Protein AF-A0A2E9J2M6-F1 (afdb_monomer)

Solvent-accessible surface area (backbone atoms only — not comparable to full-atom values): 13087 Å² total; per-residue (Å²): 108,92,81,55,84,90,69,57,62,59,71,55,53,51,38,38,75,74,62,78,34,48,46,44,51,39,53,48,50,50,60,68,29,69,62,43,37,55,62,42,50,73,64,26,45,74,68,25,30,53,46,45,49,31,40,65,63,65,13,33,43,73,81,41,53,64,61,54,51,50,50,52,46,40,36,72,76,61,29,69,68,50,38,56,44,56,54,68,73,26,69,67,35,46,75,73,43,41,52,76,38,80,69,55,77,62,75,70,92,57,93,93,64,53,72,48,39,50,52,41,28,51,65,75,58,78,52,92,90,53,47,74,76,79,56,47,64,55,74,44,60,69,19,43,75,67,69,45,69,42,75,52,90,48,81,52,90,73,64,76,89,68,72,88,62,57,37,90,45,90,51,68,53,65,21,33,33,36,39,36,28,41,63,45,72,87,49,101,85,63,93,69,70,36,51,74,46,80,38,36,42,73,47,43,67,60,50,50,51,55,38,48,78,55,63,30,46,76,66,47,76,41,75,37,99

pLDDT: mean 84.93, std 14.19, range [36.28, 97.06]

Secondary structure (DSSP, 8-state):
----GGG--HHHHHHHHTTSS-HHHHHHHHHHSHHHIIIIITTS-HHHHHHHHHHHHSSS---SHHHHHHHHHHHHHHHHHHHHHHHHTSHHHHHHTTTTSPP----S--TT--HHHHHHHHHH---TT--GGG--S-SSHHHHHH-SPPS-SS-----GGG-------SSTTT-EEEEEEPPPP--TT--SSS-EEEEEGGGHHHHHHHHHHTTPPEEEEEE--

Sequence (225 aa):
PHLMEFERAITAESQYVDGYLSTREFVRAIGLSAEYKRRFFETNAPYRFIELNFKHFLGRAPKSQAEISEHTKILAESGYEAEICSYVDSIEYQTTFGEDTVPFARILTENGRSQVAFNRHLKLAEGYAASDTVQTGSSLVTSVATGMVPGGWSSTTTRVNRTGTQSGAADPTKKRFRIVVSAQAARSRQRTAGNTYLVSGKDMSSQMKYIHSRGGKILSITEVM

Mean predicted aligned error: 8.32 Å

Structure (mmCIF, N/CA/C/O backbone):
data_AF-A0A2E9J2M6-F1
#
_entry.id   AF-A0A2E9J2M6-F1
#
loop_
_atom_site.group_PDB
_atom_site.id
_atom_site.type_symbol
_atom_site.label_atom_id
_atom_site.label_alt_id
_atom_site.label_comp_id
_atom_site.label_asym_id
_atom_site.label_entity_id
_atom_site.label_seq_id
_atom_site.pdbx_PDB_ins_code
_atom_site.Cartn_x
_atom_site.Cartn_y
_atom_site.Cartn_z
_atom_site.occupancy
_atom_site.B_iso_or_equiv
_atom_site.auth_seq_id
_atom_site.auth_comp_id
_atom_site.auth_asym_id
_atom_site.auth_atom_id
_atom_site.pdbx_PDB_model_num
ATOM 1 N N . PRO A 1 1 ? -3.976 -12.583 2.360 1.00 82.88 1 PRO A N 1
ATOM 2 C CA . PRO A 1 1 ? -3.533 -13.282 3.593 1.00 82.88 1 PRO A CA 1
ATOM 3 C C . PRO A 1 1 ? -4.641 -14.225 4.069 1.00 82.88 1 PRO A C 1
ATOM 5 O O . PRO A 1 1 ? -5.807 -13.868 3.948 1.00 82.88 1 PRO A O 1
ATOM 8 N N . HIS A 1 2 ? -4.292 -15.404 4.581 1.00 88.69 2 HIS A N 1
ATOM 9 C CA . HIS A 1 2 ? -5.280 -16.321 5.160 1.00 88.69 2 HIS A CA 1
ATOM 10 C C . HIS A 1 2 ? -5.533 -15.951 6.620 1.00 88.69 2 HIS A C 1
ATOM 12 O O . HIS A 1 2 ? -4.563 -15.767 7.358 1.00 88.69 2 HIS A O 1
ATOM 18 N N . LEU A 1 3 ? -6.803 -15.822 7.001 1.00 92.12 3 LEU A N 1
ATOM 19 C CA . LEU A 1 3 ? -7.258 -15.613 8.375 1.00 92.12 3 LEU A CA 1
ATOM 20 C C . LEU A 1 3 ? -7.908 -16.913 8.854 1.00 92.12 3 LEU A C 1
ATOM 22 O O . LEU A 1 3 ? -8.793 -17.428 8.169 1.00 92.12 3 LEU A O 1
ATOM 26 N N . MET A 1 4 ? -7.444 -17.453 9.978 1.00 94.12 4 MET A N 1
ATOM 27 C CA . MET A 1 4 ? -8.016 -18.669 10.564 1.00 94.12 4 MET A CA 1
ATOM 28 C C . MET A 1 4 ? -9.163 -18.326 11.523 1.00 94.12 4 MET A C 1
ATOM 30 O O . MET A 1 4 ? -9.268 -17.197 11.993 1.00 94.12 4 MET A O 1
ATOM 34 N N . GLU A 1 5 ? -10.017 -19.298 11.852 1.00 93.00 5 GLU A N 1
ATOM 35 C CA . GLU A 1 5 ? -11.204 -19.061 12.693 1.00 93.00 5 GLU A CA 1
ATOM 36 C C . GLU A 1 5 ? -10.870 -18.480 14.074 1.00 93.00 5 GLU A C 1
ATOM 38 O O . GLU A 1 5 ? -11.569 -17.589 14.547 1.00 93.00 5 GLU A O 1
ATOM 43 N N . PHE A 1 6 ? -9.774 -18.930 14.691 1.00 91.62 6 PHE A N 1
ATOM 44 C CA . PHE A 1 6 ? -9.334 -18.454 16.008 1.00 91.62 6 PHE A CA 1
ATOM 45 C C . PHE A 1 6 ? -8.711 -17.048 15.983 1.00 91.62 6 PHE A C 1
ATOM 47 O O . PHE A 1 6 ? -8.531 -16.445 17.035 1.00 91.62 6 PHE A O 1
ATOM 54 N N . GLU A 1 7 ? -8.369 -16.533 14.799 1.00 92.19 7 GLU A N 1
ATOM 55 C CA . GLU A 1 7 ? -7.746 -15.216 14.605 1.00 92.19 7 GLU A CA 1
ATOM 56 C C . GLU A 1 7 ? -8.794 -14.125 14.306 1.00 92.19 7 GLU A C 1
ATOM 58 O O . GLU A 1 7 ? -8.452 -12.966 14.076 1.00 92.19 7 GLU A O 1
ATOM 63 N N . ARG A 1 8 ? -10.086 -14.472 14.264 1.00 92.94 8 ARG A N 1
ATOM 64 C CA . ARG A 1 8 ? -11.156 -13.528 13.918 1.00 92.94 8 ARG A CA 1
ATOM 65 C C . ARG A 1 8 ? -11.375 -12.481 15.007 1.00 92.94 8 ARG A C 1
ATOM 67 O O . ARG A 1 8 ? -11.394 -12.784 16.199 1.00 92.94 8 ARG A O 1
ATOM 74 N N . ALA A 1 9 ? -11.634 -11.245 14.586 1.00 93.12 9 ALA A N 1
ATOM 75 C CA . ALA A 1 9 ? -11.957 -10.134 15.476 1.00 93.12 9 ALA A CA 1
ATOM 76 C C . ALA A 1 9 ? -13.457 -10.136 15.829 1.00 93.12 9 ALA A C 1
ATOM 78 O O . ALA A 1 9 ? -14.200 -9.237 15.441 1.00 93.12 9 ALA A O 1
ATOM 79 N N . ILE A 1 10 ? -13.897 -11.161 16.568 1.00 93.56 10 ILE A N 1
ATOM 80 C CA . ILE A 1 10 ? -15.321 -11.444 16.840 1.00 93.56 10 ILE A CA 1
ATOM 81 C C . ILE A 1 10 ? -16.046 -10.236 17.452 1.00 93.56 10 ILE A C 1
ATOM 83 O O . ILE A 1 10 ? -17.175 -9.945 17.082 1.00 93.56 10 ILE A O 1
ATOM 87 N N . THR A 1 11 ? -15.400 -9.499 18.358 1.00 94.38 11 THR A N 1
ATOM 88 C CA . THR A 1 11 ? -16.011 -8.331 19.012 1.00 94.38 11 THR A CA 1
ATOM 89 C C . THR A 1 11 ? -16.360 -7.218 18.025 1.00 94.38 11 THR A C 1
ATOM 91 O O . THR A 1 11 ? -17.462 -6.680 18.084 1.00 94.38 11 THR A O 1
ATOM 94 N N . ALA A 1 12 ? -15.449 -6.897 17.103 1.00 94.88 12 ALA A N 1
ATOM 95 C CA . ALA A 1 12 ? -15.673 -5.889 16.070 1.00 94.88 12 ALA A CA 1
ATOM 96 C C . ALA A 1 12 ? -16.718 -6.358 15.047 1.00 94.88 12 ALA A C 1
ATOM 98 O O . ALA A 1 12 ? -17.557 -5.571 14.618 1.00 94.88 12 ALA A O 1
ATOM 99 N N . GLU A 1 13 ? -16.690 -7.644 14.683 1.00 95.31 13 GLU A N 1
ATOM 100 C CA . GLU A 1 13 ? -17.672 -8.241 13.772 1.00 95.31 13 GLU A CA 1
ATOM 101 C C . GLU A 1 13 ? -19.092 -8.173 14.352 1.00 95.31 13 GLU A C 1
ATOM 103 O O . GLU A 1 13 ? -20.006 -7.737 13.656 1.00 95.31 13 GLU A O 1
ATOM 108 N N . SER A 1 14 ? -19.278 -8.526 15.630 1.00 95.75 14 SER A N 1
ATOM 109 C CA . SER A 1 14 ? -20.586 -8.434 16.291 1.00 95.75 14 SER A CA 1
ATOM 110 C C . SER A 1 14 ? -21.101 -6.995 16.350 1.00 95.75 14 SER A C 1
ATOM 112 O O . SER A 1 14 ? -22.246 -6.744 15.992 1.00 95.75 14 SER A O 1
ATOM 114 N N . GLN A 1 15 ? -20.251 -6.031 16.725 1.00 96.00 15 GLN A N 1
ATOM 115 C CA . GLN A 1 15 ? -20.646 -4.617 16.782 1.00 96.00 15 GLN A CA 1
ATOM 116 C C . GLN A 1 15 ? -21.041 -4.050 15.410 1.00 96.00 15 GLN A C 1
ATOM 118 O O . GLN A 1 15 ? -21.931 -3.204 15.330 1.00 96.00 15 GLN A O 1
ATOM 123 N N . TYR A 1 16 ? -20.406 -4.517 14.333 1.00 95.88 16 TYR A N 1
ATOM 124 C CA . TYR A 1 16 ? -20.780 -4.142 12.970 1.00 95.88 16 TYR A CA 1
ATOM 125 C C . TYR A 1 16 ? -22.128 -4.748 12.555 1.00 95.88 16 TYR A C 1
ATOM 127 O O . TYR A 1 16 ? -22.971 -4.044 12.007 1.00 95.88 16 TYR A O 1
ATOM 135 N N . VAL A 1 17 ? -22.367 -6.030 12.861 1.00 95.50 17 VAL A N 1
ATOM 136 C CA . VAL A 1 17 ? -23.645 -6.707 12.561 1.00 95.50 17 VAL A CA 1
ATOM 137 C C . VAL A 1 17 ? -24.816 -6.066 13.308 1.00 95.50 17 VAL A C 1
ATOM 139 O O . VAL A 1 17 ? -25.891 -5.904 12.733 1.00 95.50 17 VAL A O 1
ATOM 142 N N . ASP A 1 18 ? -24.595 -5.654 14.555 1.00 95.38 18 ASP A N 1
ATOM 143 C CA . ASP A 1 18 ? -25.598 -4.970 15.377 1.00 95.38 18 ASP A CA 1
ATOM 144 C C . ASP A 1 18 ? -25.845 -3.509 14.938 1.00 95.38 18 ASP A C 1
ATOM 146 O O . ASP A 1 18 ? -26.762 -2.858 15.438 1.00 95.38 18 ASP A O 1
ATOM 150 N N . GLY A 1 19 ? -25.044 -2.981 14.003 1.00 93.25 19 GLY A N 1
ATOM 151 C CA . GLY A 1 19 ? -25.162 -1.614 13.488 1.00 93.25 19 GLY A CA 1
ATOM 152 C C . GLY A 1 19 ? -24.586 -0.533 14.407 1.00 93.25 19 GLY A C 1
ATOM 153 O O . GLY A 1 19 ? -24.872 0.646 14.205 1.00 93.25 19 GLY A O 1
ATOM 154 N N . TYR A 1 20 ? -23.781 -0.905 15.411 1.00 94.44 20 TYR A N 1
ATOM 155 C CA . TYR A 1 20 ? -23.087 0.058 16.275 1.00 94.44 20 TYR A CA 1
ATOM 156 C C . TYR A 1 20 ? -21.902 0.732 15.582 1.00 94.44 20 TYR A C 1
ATOM 158 O O . TYR A 1 20 ? -21.580 1.866 15.925 1.00 94.44 20 TYR A O 1
ATOM 166 N N . LEU A 1 21 ? -21.249 0.035 14.647 1.00 95.12 21 LEU A N 1
ATOM 167 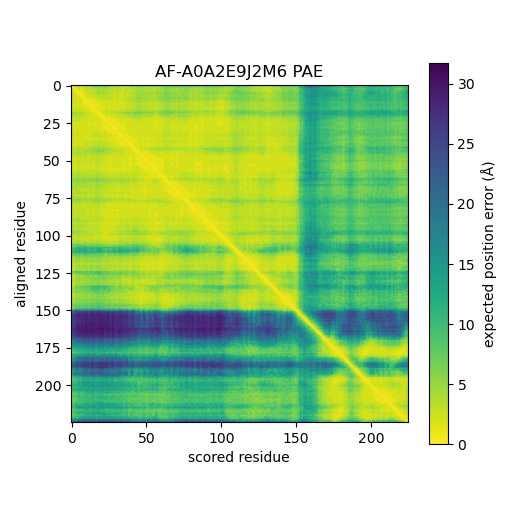C CA . LEU A 1 21 ? -20.117 0.551 13.875 1.00 95.12 21 LEU A CA 1
ATOM 168 C C . LEU A 1 21 ? -20.529 0.781 12.423 1.00 95.12 21 LEU A C 1
ATOM 170 O O . LEU A 1 21 ? -21.126 -0.103 11.804 1.00 95.12 21 LEU A O 1
ATOM 174 N N . SER A 1 22 ? -20.134 1.919 11.849 1.00 95.69 22 SER A N 1
ATOM 175 C CA . SER A 1 22 ? -20.170 2.090 10.390 1.00 95.69 22 SER A CA 1
ATOM 176 C C . SER A 1 22 ? -19.123 1.197 9.712 1.00 95.69 22 SER A C 1
ATOM 178 O O . SER A 1 22 ? -18.216 0.661 10.358 1.00 95.69 22 SER A O 1
ATOM 180 N N . THR A 1 23 ? -19.196 1.042 8.388 1.00 95.69 23 THR A N 1
ATOM 181 C CA . THR A 1 23 ? -18.185 0.257 7.650 1.00 95.69 23 THR A CA 1
ATOM 182 C C . THR A 1 23 ? -16.787 0.856 7.826 1.00 95.69 23 THR A C 1
ATOM 184 O O . THR A 1 23 ? -15.810 0.124 8.000 1.00 95.69 23 THR A O 1
ATOM 187 N N . ARG A 1 24 ? -16.687 2.188 7.873 1.00 95.94 24 ARG A N 1
ATOM 188 C CA . ARG A 1 24 ? -15.450 2.915 8.175 1.00 95.94 24 ARG A CA 1
ATOM 189 C C . ARG A 1 24 ? -14.905 2.581 9.563 1.00 95.94 24 ARG A C 1
ATOM 191 O O . ARG A 1 24 ? -13.714 2.294 9.713 1.00 95.94 24 ARG A O 1
ATOM 198 N N . GLU A 1 25 ? -15.759 2.599 10.581 1.00 95.81 25 GLU A N 1
ATOM 199 C CA . GLU A 1 25 ? -15.358 2.290 11.957 1.00 95.81 25 GLU A CA 1
ATOM 200 C C . GLU A 1 25 ? -14.999 0.814 12.140 1.00 95.81 25 GLU A C 1
ATOM 202 O O . GLU A 1 25 ? -14.044 0.494 12.849 1.00 95.81 25 GLU A O 1
ATOM 207 N N . PHE A 1 26 ? -15.685 -0.081 11.433 1.00 96.62 26 PHE A N 1
ATOM 208 C CA . PHE A 1 26 ? -15.338 -1.495 11.388 1.00 96.62 26 PHE A CA 1
ATOM 209 C C . PHE A 1 26 ? -13.958 -1.722 10.753 1.00 96.62 26 PHE A C 1
ATOM 211 O O . PHE A 1 26 ? -13.124 -2.439 11.311 1.00 96.62 26 PHE A O 1
ATOM 218 N N . VAL A 1 27 ? -13.654 -1.045 9.640 1.00 96.56 27 VAL A N 1
ATOM 219 C CA . VAL A 1 27 ? -12.319 -1.080 9.017 1.00 96.56 27 VAL A CA 1
ATOM 220 C C . VAL A 1 27 ? -11.246 -0.535 9.968 1.00 96.56 27 VAL A C 1
ATOM 222 O O . VAL A 1 27 ? -10.168 -1.129 10.066 1.00 96.56 27 VAL A O 1
ATOM 225 N N . ARG A 1 28 ? -11.536 0.540 10.717 1.00 96.19 28 ARG A N 1
ATOM 226 C CA . ARG A 1 28 ? -10.642 1.043 11.775 1.00 96.19 28 ARG A CA 1
ATOM 227 C C . ARG A 1 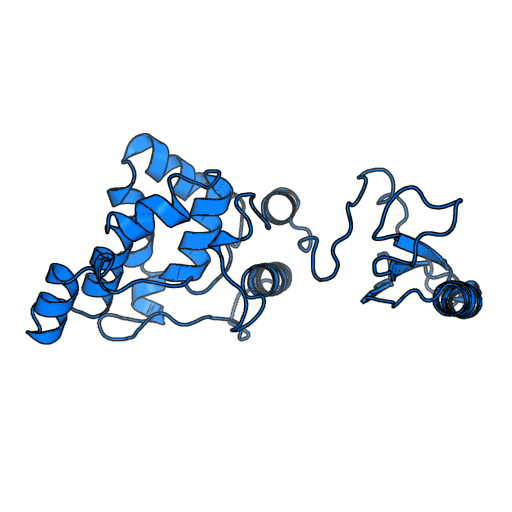28 ? -10.400 -0.024 12.843 1.00 96.19 28 ARG A C 1
ATOM 229 O O . ARG A 1 28 ? -9.248 -0.289 13.175 1.00 96.19 28 ARG A O 1
ATOM 236 N N . ALA A 1 29 ? -11.455 -0.661 13.351 1.00 96.25 29 ALA A N 1
ATOM 237 C CA . ALA A 1 29 ? -11.344 -1.705 14.367 1.00 96.25 29 ALA A CA 1
ATOM 238 C C . ALA A 1 29 ? -10.498 -2.898 13.883 1.00 96.25 29 ALA A C 1
ATOM 240 O O . ALA A 1 29 ? -9.664 -3.408 14.633 1.00 96.25 29 ALA A O 1
ATOM 241 N N . ILE A 1 30 ? -10.631 -3.294 12.610 1.00 95.62 30 ILE A N 1
ATOM 242 C CA . ILE A 1 30 ? -9.770 -4.317 11.994 1.00 95.62 30 ILE A CA 1
ATOM 243 C C . ILE A 1 30 ? -8.312 -3.846 11.931 1.00 95.62 30 ILE A C 1
ATOM 245 O O . ILE A 1 30 ? -7.415 -4.610 12.290 1.00 95.62 30 ILE A O 1
ATOM 249 N N . GLY A 1 31 ? -8.055 -2.605 11.511 1.00 95.25 31 GLY A N 1
ATOM 250 C CA . GLY A 1 31 ? -6.703 -2.037 11.470 1.00 95.25 31 GLY A CA 1
ATOM 251 C C . GLY A 1 31 ? -6.027 -1.978 12.843 1.00 95.25 31 GLY A C 1
ATOM 252 O O . GLY A 1 31 ? -4.821 -2.189 12.956 1.00 95.25 31 GLY A O 1
ATOM 253 N N . LEU A 1 32 ? -6.807 -1.756 13.900 1.00 95.69 32 LEU A N 1
ATOM 254 C CA . LEU A 1 32 ? -6.334 -1.736 15.287 1.00 95.69 32 LEU A CA 1
ATOM 255 C C . LEU A 1 32 ? -6.242 -3.128 15.931 1.00 95.69 32 LEU A C 1
ATOM 257 O O . LEU A 1 32 ? -5.716 -3.262 17.036 1.00 95.69 32 LEU A O 1
ATOM 261 N N . SER A 1 33 ? -6.719 -4.175 15.256 1.00 95.19 33 SER A N 1
ATOM 262 C CA . SER A 1 33 ? -6.674 -5.539 15.780 1.00 95.19 33 SER A CA 1
ATOM 263 C C . SER A 1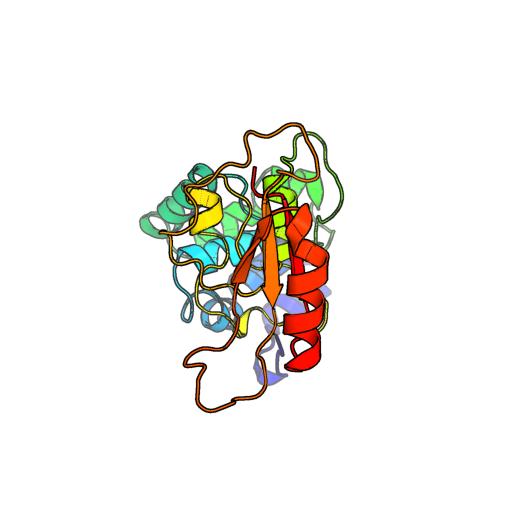 33 ? -5.239 -6.050 15.960 1.00 95.19 33 SER A C 1
ATOM 265 O O . SER A 1 33 ? -4.315 -5.702 15.215 1.00 95.19 33 SER A O 1
ATOM 267 N N . ALA A 1 34 ? -5.063 -6.954 16.928 1.00 93.75 34 ALA A N 1
ATOM 268 C CA . ALA A 1 34 ? -3.780 -7.605 17.183 1.00 93.75 34 ALA A CA 1
ATOM 269 C C . ALA A 1 34 ? -3.258 -8.365 15.950 1.00 93.75 34 ALA A C 1
ATOM 271 O O . ALA A 1 34 ? -2.058 -8.359 15.681 1.00 93.75 34 ALA A O 1
ATOM 272 N N . GLU A 1 35 ? -4.152 -8.961 15.158 1.00 93.81 35 GLU A N 1
ATOM 273 C CA . GLU A 1 35 ? -3.775 -9.721 13.965 1.00 93.81 35 GLU A CA 1
ATOM 274 C C . GLU A 1 35 ? -3.248 -8.842 12.833 1.00 93.81 35 GLU A C 1
ATOM 276 O O . GLU A 1 35 ? -2.259 -9.203 12.186 1.00 93.81 35 GLU A O 1
ATOM 281 N N . TYR A 1 36 ? -3.858 -7.676 12.603 1.00 95.38 36 TYR A N 1
ATOM 282 C CA . TYR A 1 36 ? -3.348 -6.728 11.613 1.00 95.38 36 TYR A CA 1
ATOM 283 C C . TYR A 1 36 ? -1.962 -6.217 12.030 1.00 95.38 36 TYR A C 1
ATOM 285 O O . TYR A 1 36 ? -1.017 -6.255 11.235 1.00 95.38 36 TYR A O 1
ATOM 293 N N . LYS A 1 37 ? -1.806 -5.840 13.306 1.00 94.94 37 LYS A N 1
ATOM 294 C CA . LYS A 1 37 ? -0.525 -5.397 13.870 1.00 94.94 37 LYS A CA 1
ATOM 295 C C . LYS A 1 37 ? 0.563 -6.468 13.728 1.00 94.94 37 LYS A C 1
ATOM 297 O O . LYS A 1 37 ? 1.630 -6.197 13.176 1.00 94.94 37 LYS A O 1
ATOM 302 N N . ARG A 1 38 ? 0.280 -7.709 14.125 1.00 93.62 38 ARG A N 1
ATOM 303 C CA . ARG A 1 38 ? 1.222 -8.833 14.018 1.00 93.62 38 ARG A CA 1
ATOM 304 C C . ARG A 1 38 ? 1.692 -9.070 12.582 1.00 93.62 38 ARG A C 1
ATOM 306 O O . ARG A 1 38 ? 2.867 -9.328 12.351 1.00 93.62 38 ARG A O 1
ATOM 313 N N . ARG A 1 39 ? 0.786 -8.999 11.602 1.00 92.50 39 ARG A N 1
ATOM 314 C CA . ARG A 1 39 ? 1.075 -9.355 10.198 1.00 92.50 39 ARG A CA 1
ATOM 315 C C . ARG A 1 39 ? 1.716 -8.238 9.386 1.00 92.50 39 ARG A C 1
ATOM 317 O O . ARG A 1 39 ? 2.414 -8.532 8.417 1.00 92.50 39 ARG A O 1
ATOM 324 N N . PHE A 1 40 ? 1.417 -6.984 9.712 1.00 94.44 40 PHE A N 1
ATOM 325 C CA . PHE A 1 40 ? 1.806 -5.856 8.868 1.00 94.44 40 PHE A CA 1
ATOM 326 C C . PHE A 1 40 ? 2.734 -4.863 9.545 1.00 94.44 40 PHE A C 1
ATOM 328 O O . PHE A 1 40 ? 3.504 -4.219 8.834 1.00 94.44 40 PHE A O 1
ATOM 335 N N . PHE A 1 41 ? 2.695 -4.761 10.872 1.00 94.19 41 PHE A N 1
ATOM 336 C CA . PHE A 1 41 ? 3.537 -3.845 11.633 1.00 94.19 41 PHE A CA 1
ATOM 337 C C . PHE A 1 41 ? 4.778 -4.549 12.188 1.00 94.19 41 PHE A C 1
ATOM 339 O O . PHE A 1 41 ? 5.893 -4.118 11.919 1.00 94.19 41 PHE A O 1
ATOM 346 N N . GLU A 1 42 ? 4.610 -5.667 12.897 1.00 93.25 42 GLU A N 1
ATOM 347 C CA . GLU A 1 42 ? 5.720 -6.323 13.610 1.00 93.25 42 GLU A CA 1
ATOM 348 C C . GLU A 1 42 ? 6.723 -7.019 12.678 1.00 93.25 42 GLU A C 1
ATOM 350 O O . GLU A 1 42 ? 7.919 -7.058 12.965 1.00 93.25 42 GLU A O 1
ATOM 355 N N . THR A 1 43 ? 6.269 -7.554 11.541 1.00 91.00 43 THR A N 1
ATOM 356 C CA . THR A 1 43 ? 7.135 -8.291 10.603 1.00 91.00 43 THR A CA 1
ATOM 357 C C . THR A 1 43 ? 7.808 -7.420 9.548 1.00 91.00 43 THR A C 1
ATOM 359 O O . THR A 1 43 ? 8.678 -7.909 8.822 1.00 91.00 43 THR A O 1
ATOM 362 N N . ASN A 1 44 ? 7.389 -6.162 9.400 1.00 92.06 44 ASN A N 1
ATOM 363 C CA . ASN A 1 44 ? 7.728 -5.342 8.241 1.00 92.06 44 ASN A CA 1
ATOM 364 C C . ASN A 1 44 ? 8.537 -4.106 8.630 1.00 92.06 44 ASN A C 1
ATOM 366 O O . ASN A 1 44 ? 8.398 -3.549 9.713 1.00 92.06 44 ASN A O 1
ATOM 370 N N . ALA A 1 45 ? 9.356 -3.623 7.694 1.00 91.19 45 ALA A N 1
ATOM 371 C CA . ALA A 1 45 ? 10.016 -2.331 7.862 1.00 91.19 45 ALA A CA 1
ATOM 372 C C . ALA A 1 45 ? 8.983 -1.179 7.836 1.00 91.19 45 ALA A C 1
ATOM 374 O O . ALA A 1 45 ? 7.995 -1.285 7.102 1.00 91.19 45 ALA A O 1
ATOM 375 N N . PRO A 1 46 ? 9.235 -0.035 8.508 1.00 91.44 46 PRO A N 1
ATOM 376 C CA . PRO A 1 46 ? 8.280 1.081 8.579 1.00 91.44 46 PRO A CA 1
ATOM 377 C C . PRO A 1 46 ? 7.770 1.559 7.212 1.00 91.44 46 PRO A C 1
ATOM 379 O O . PRO A 1 46 ? 6.579 1.772 7.020 1.00 91.44 46 PRO A O 1
ATOM 382 N N . TYR A 1 47 ? 8.653 1.629 6.213 1.00 92.94 47 TYR A N 1
ATOM 383 C CA . TYR A 1 47 ? 8.270 1.984 4.844 1.00 92.94 47 TYR A CA 1
ATOM 384 C C . TYR A 1 47 ? 7.312 0.971 4.199 1.00 92.94 47 TYR A C 1
ATOM 386 O O . TYR A 1 47 ? 6.403 1.360 3.472 1.00 92.94 47 TYR A O 1
ATOM 394 N N . ARG A 1 48 ? 7.500 -0.332 4.451 1.00 93.69 48 ARG A N 1
ATOM 395 C CA . ARG A 1 48 ? 6.608 -1.382 3.938 1.00 93.69 48 ARG A CA 1
ATOM 396 C C . ARG A 1 48 ? 5.253 -1.326 4.632 1.00 93.69 48 ARG A C 1
ATOM 398 O O . ARG A 1 48 ? 4.243 -1.484 3.958 1.00 93.69 48 ARG A O 1
ATOM 405 N N . PHE A 1 49 ? 5.243 -1.088 5.940 1.00 95.25 49 PHE A N 1
ATOM 406 C CA . PHE A 1 49 ? 4.015 -0.908 6.708 1.00 95.25 49 PHE A CA 1
ATOM 407 C C . PHE A 1 49 ? 3.173 0.245 6.145 1.00 95.25 49 PHE A C 1
ATOM 409 O O . PHE A 1 49 ? 2.031 0.023 5.756 1.00 95.25 49 PHE A O 1
ATOM 416 N N . ILE A 1 50 ? 3.778 1.422 5.957 1.00 95.81 50 ILE A N 1
ATOM 417 C CA . ILE A 1 50 ? 3.100 2.589 5.372 1.00 95.81 50 ILE A CA 1
ATOM 418 C C . ILE A 1 50 ? 2.588 2.278 3.956 1.00 95.81 50 ILE A C 1
ATOM 420 O O . ILE A 1 50 ? 1.428 2.532 3.643 1.00 95.81 50 ILE A O 1
ATOM 424 N N . GLU A 1 51 ? 3.407 1.664 3.090 1.00 94.44 51 GLU A N 1
ATOM 425 C CA . GLU A 1 51 ? 2.972 1.249 1.743 1.00 94.44 51 GLU A CA 1
ATOM 426 C C . GLU A 1 51 ? 1.743 0.334 1.761 1.00 94.44 51 GLU A C 1
ATOM 428 O O . GLU A 1 51 ? 0.856 0.469 0.914 1.00 94.44 51 GLU A O 1
ATOM 433 N N . LEU A 1 52 ? 1.706 -0.608 2.704 1.00 94.81 52 LEU A N 1
ATOM 434 C CA . LEU A 1 52 ? 0.588 -1.526 2.873 1.00 94.81 52 LEU A CA 1
ATOM 435 C C . LEU A 1 52 ? -0.643 -0.820 3.433 1.00 94.81 52 LEU A C 1
ATOM 437 O O . LEU A 1 52 ? -1.735 -1.079 2.944 1.00 94.81 52 LEU A O 1
ATOM 441 N N . ASN A 1 53 ? -0.494 0.128 4.355 1.00 96.00 53 ASN A N 1
ATOM 442 C CA . ASN A 1 53 ? -1.622 0.910 4.863 1.00 96.00 53 ASN A CA 1
ATOM 443 C C . ASN A 1 53 ? -2.280 1.741 3.753 1.00 96.00 53 ASN A C 1
ATOM 445 O O . ASN A 1 53 ? -3.502 1.705 3.599 1.00 96.00 53 ASN A O 1
ATOM 449 N N . PHE A 1 54 ? -1.488 2.385 2.888 1.00 95.81 54 PHE A N 1
ATOM 450 C CA . PHE A 1 54 ? -2.013 3.046 1.685 1.00 95.81 54 PHE A CA 1
ATOM 451 C C . PHE A 1 54 ? -2.782 2.076 0.776 1.00 95.81 54 PHE A C 1
ATOM 453 O O . PHE A 1 54 ? -3.825 2.436 0.221 1.00 95.81 54 PHE A O 1
ATOM 460 N N . LYS A 1 55 ? -2.295 0.837 0.636 1.00 94.44 55 LYS A N 1
ATOM 461 C CA . LYS A 1 55 ? -2.965 -0.206 -0.149 1.00 94.44 55 LYS A CA 1
ATOM 462 C C . LYS A 1 55 ? -4.273 -0.663 0.504 1.00 94.44 55 LYS A C 1
ATOM 464 O O . LYS A 1 55 ? -5.263 -0.816 -0.205 1.00 94.44 55 LYS A O 1
ATOM 469 N N . HIS A 1 56 ? -4.270 -0.909 1.810 1.00 95.19 56 HIS A N 1
ATOM 470 C CA . HIS A 1 56 ? -5.375 -1.521 2.546 1.00 95.19 56 HIS A CA 1
ATOM 471 C C . HIS A 1 56 ? -6.504 -0.535 2.853 1.00 95.19 56 HIS A C 1
ATOM 473 O O . HIS A 1 56 ? -7.665 -0.876 2.645 1.00 95.19 56 HIS A O 1
ATOM 479 N N . PHE A 1 57 ? -6.177 0.684 3.288 1.00 96.25 57 PHE A N 1
ATOM 480 C CA . PHE A 1 57 ? -7.176 1.678 3.693 1.00 96.25 57 PHE A CA 1
ATOM 481 C C . PHE A 1 57 ? -7.559 2.633 2.567 1.00 96.25 57 PHE A C 1
ATOM 483 O O . PHE A 1 57 ? -8.732 2.944 2.401 1.00 96.25 57 PHE A O 1
ATOM 490 N N . LEU A 1 58 ? -6.587 3.094 1.775 1.00 94.81 58 LEU A N 1
ATOM 491 C CA . LEU A 1 58 ? -6.830 4.083 0.717 1.00 94.81 58 LEU A CA 1
ATOM 492 C C . LEU A 1 58 ? -6.928 3.468 -0.681 1.00 94.81 58 LEU A C 1
ATOM 494 O O . LEU A 1 58 ? -7.210 4.179 -1.646 1.00 94.81 58 LEU A O 1
ATOM 498 N N . GLY A 1 59 ? -6.667 2.166 -0.818 1.00 93.00 59 GLY A N 1
ATOM 499 C CA . GLY A 1 59 ? -6.744 1.473 -2.098 1.00 93.00 59 GLY A CA 1
ATOM 500 C C . GLY A 1 59 ? -5.751 1.990 -3.140 1.00 93.00 59 GLY A C 1
ATOM 501 O O . GLY A 1 59 ? -5.973 1.775 -4.328 1.00 93.00 59 GLY A O 1
ATOM 502 N N . ARG A 1 60 ? -4.672 2.685 -2.747 1.00 93.00 60 ARG A N 1
ATOM 503 C CA . ARG A 1 60 ? -3.693 3.295 -3.669 1.00 93.00 60 ARG A CA 1
ATOM 504 C C . ARG A 1 60 ? -2.251 3.097 -3.200 1.00 93.00 60 ARG A C 1
ATOM 506 O O . ARG A 1 60 ? -1.996 2.533 -2.151 1.00 93.00 60 ARG A O 1
ATOM 513 N N . ALA A 1 61 ? -1.286 3.532 -4.008 1.00 92.81 61 ALA A N 1
ATOM 514 C CA . ALA A 1 61 ? 0.111 3.641 -3.581 1.00 92.81 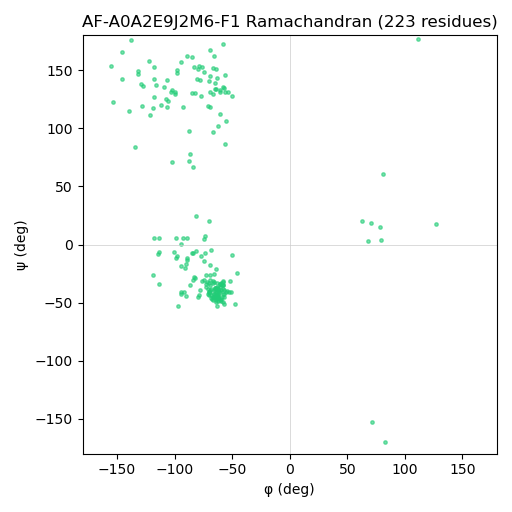61 ALA A CA 1
ATOM 515 C C . ALA A 1 61 ? 0.419 5.067 -3.075 1.00 92.81 61 ALA A C 1
ATOM 517 O O . ALA A 1 61 ? -0.260 6.015 -3.501 1.00 92.81 61 ALA A O 1
ATOM 518 N N . PRO A 1 62 ? 1.457 5.252 -2.237 1.00 93.25 62 PRO A N 1
ATOM 519 C CA . PRO A 1 62 ? 1.947 6.579 -1.876 1.00 93.25 62 PRO A CA 1
ATOM 520 C C . PRO A 1 62 ? 2.427 7.353 -3.118 1.00 93.25 62 PRO A C 1
ATOM 522 O O . PRO A 1 62 ? 3.155 6.838 -3.984 1.00 93.25 62 PRO A O 1
ATOM 525 N N . LYS A 1 63 ? 1.998 8.612 -3.222 1.00 89.56 63 LYS A N 1
ATOM 526 C CA . LYS A 1 63 ? 2.275 9.510 -4.354 1.00 89.56 63 LYS A CA 1
ATOM 527 C C . LYS A 1 63 ? 3.687 10.080 -4.276 1.00 89.56 63 LYS A C 1
ATOM 529 O O . LYS A 1 63 ? 4.356 10.196 -5.307 1.00 89.56 63 LYS A O 1
ATOM 534 N N . SER A 1 64 ? 4.157 10.416 -3.079 1.00 90.62 64 SER A N 1
ATOM 535 C CA . SER A 1 64 ? 5.422 11.123 -2.875 1.00 90.62 64 SER A CA 1
ATOM 536 C C . SER A 1 64 ? 6.126 10.693 -1.589 1.00 90.62 64 SER A C 1
ATOM 538 O O . SER A 1 64 ? 5.538 10.062 -0.713 1.00 90.62 64 SER A O 1
ATOM 540 N N . GLN A 1 65 ? 7.403 11.065 -1.476 1.00 92.06 65 GLN A N 1
ATOM 541 C CA . GLN A 1 65 ? 8.179 10.867 -0.252 1.00 92.06 65 GLN A CA 1
ATOM 542 C C . GLN A 1 65 ? 7.636 11.711 0.910 1.00 92.06 65 GLN A C 1
ATOM 544 O O . GLN A 1 65 ? 7.816 11.333 2.062 1.00 92.06 65 GLN A O 1
ATOM 549 N N . ALA A 1 66 ? 6.954 12.824 0.615 1.00 93.62 66 ALA A N 1
ATOM 550 C CA . ALA A 1 66 ? 6.341 13.673 1.630 1.00 93.62 66 ALA A CA 1
ATOM 551 C C . ALA A 1 66 ? 5.219 12.934 2.374 1.00 93.62 66 ALA A C 1
ATOM 553 O O . ALA A 1 66 ? 5.243 12.926 3.599 1.00 93.62 66 ALA A O 1
ATOM 554 N N . GLU A 1 67 ? 4.331 12.227 1.656 1.00 93.38 67 GLU A N 1
ATOM 555 C CA . GLU A 1 67 ? 3.277 11.405 2.285 1.00 93.38 67 GLU A CA 1
ATOM 556 C C . GLU A 1 67 ? 3.895 10.335 3.201 1.00 93.38 67 GLU A C 1
ATOM 558 O O . GLU A 1 67 ? 3.491 10.173 4.348 1.00 93.38 67 GLU A O 1
ATOM 563 N N . ILE A 1 68 ? 4.938 9.636 2.738 1.00 94.62 68 ILE A N 1
ATOM 564 C CA . ILE A 1 68 ? 5.605 8.622 3.570 1.00 94.62 68 ILE A CA 1
ATOM 565 C C . ILE A 1 68 ? 6.254 9.256 4.804 1.00 94.62 68 ILE A C 1
ATOM 567 O O . ILE A 1 68 ? 6.172 8.701 5.900 1.00 94.62 68 ILE A O 1
ATOM 571 N N . SER A 1 69 ? 6.904 10.408 4.643 1.00 94.69 69 SER A N 1
ATOM 572 C CA . SER A 1 69 ? 7.545 11.111 5.753 1.00 94.69 69 SER A CA 1
ATOM 573 C C . SER A 1 69 ? 6.530 11.585 6.792 1.00 94.69 69 SER A C 1
ATOM 575 O O . SER A 1 69 ? 6.835 11.540 7.981 1.00 94.69 69 SER A O 1
ATOM 577 N N . GLU A 1 70 ? 5.348 12.024 6.363 1.00 95.75 70 GLU A N 1
ATOM 578 C CA . GLU A 1 70 ? 4.258 12.442 7.244 1.00 95.75 70 GLU A CA 1
ATOM 579 C C . GLU A 1 70 ? 3.763 11.273 8.100 1.00 95.75 70 GLU A C 1
ATOM 581 O O . GLU A 1 70 ? 3.806 11.356 9.326 1.00 95.75 70 GLU A O 1
ATOM 586 N N . HIS A 1 71 ? 3.417 10.139 7.485 1.00 95.88 71 HIS A N 1
ATOM 587 C CA . HIS A 1 71 ? 2.973 8.963 8.239 1.00 95.88 71 HIS A CA 1
ATOM 588 C C . HIS A 1 71 ? 4.086 8.361 9.106 1.00 95.88 71 HIS A C 1
ATOM 590 O O . HIS A 1 71 ? 3.824 7.907 10.216 1.00 95.88 71 HIS A O 1
ATOM 596 N N . THR A 1 72 ? 5.347 8.429 8.663 1.00 95.38 72 THR A N 1
ATOM 597 C CA . THR A 1 72 ? 6.493 8.024 9.498 1.00 95.38 72 THR A CA 1
ATOM 598 C C . THR A 1 72 ? 6.607 8.904 10.743 1.00 95.38 72 THR A C 1
ATOM 600 O O . THR A 1 72 ? 6.902 8.400 11.826 1.00 95.38 72 THR A O 1
ATOM 603 N N . LYS A 1 73 ? 6.363 10.213 10.606 1.00 96.69 73 LYS A N 1
ATOM 604 C CA . LYS A 1 73 ? 6.384 11.157 11.725 1.00 96.69 73 LYS A CA 1
ATOM 605 C C . LYS A 1 73 ? 5.232 10.893 12.694 1.00 96.69 73 LYS A C 1
ATOM 607 O O . LYS A 1 73 ? 5.481 10.776 13.888 1.00 96.69 73 LYS A O 1
ATOM 612 N N . ILE A 1 74 ? 4.010 10.717 12.187 1.00 96.19 74 ILE A N 1
ATOM 613 C CA . ILE A 1 74 ? 2.833 10.374 13.005 1.00 96.19 74 ILE A CA 1
ATOM 614 C C . ILE A 1 74 ? 3.086 9.081 13.785 1.00 96.19 74 ILE A C 1
ATOM 616 O O . ILE A 1 74 ? 2.850 9.032 14.989 1.00 96.19 74 ILE A O 1
ATOM 620 N N . LEU A 1 75 ? 3.641 8.061 13.125 1.00 95.19 75 LEU A N 1
ATOM 621 C CA . LEU A 1 75 ? 3.974 6.795 13.768 1.00 95.19 75 LEU A CA 1
ATOM 622 C C . LEU A 1 75 ? 4.995 6.964 14.901 1.00 95.19 75 LEU A C 1
ATOM 624 O O . LEU A 1 75 ? 4.867 6.326 15.944 1.00 95.19 75 LEU A O 1
ATOM 628 N N . ALA A 1 76 ? 6.008 7.807 14.694 1.00 95.38 76 ALA A N 1
ATOM 629 C CA . ALA A 1 76 ? 7.057 8.054 15.677 1.00 95.38 76 ALA A CA 1
ATOM 630 C C . ALA A 1 76 ? 6.576 8.902 16.867 1.00 95.38 76 ALA A C 1
ATOM 632 O O . ALA A 1 76 ? 7.009 8.665 17.992 1.00 95.38 76 ALA A O 1
ATOM 633 N N . GLU A 1 77 ? 5.702 9.884 16.630 1.00 96.75 77 GLU A N 1
ATOM 634 C CA . GLU A 1 77 ? 5.266 10.851 17.647 1.00 96.75 77 GLU A CA 1
ATOM 635 C C . GLU A 1 77 ? 4.000 10.413 18.392 1.00 96.75 77 GLU A C 1
ATOM 637 O O . GLU A 1 77 ? 3.895 10.608 19.600 1.00 96.75 77 GLU A O 1
ATOM 642 N N . SER A 1 78 ? 3.025 9.846 17.682 1.00 95.31 78 SER A N 1
ATOM 643 C CA . SER A 1 78 ? 1.686 9.525 18.202 1.00 95.31 78 SER A CA 1
ATOM 644 C C . SER A 1 78 ? 1.404 8.021 18.279 1.00 95.31 78 SER A C 1
ATOM 646 O O . SER A 1 78 ? 0.390 7.608 18.838 1.00 95.31 78 SER A O 1
ATOM 648 N N . GLY A 1 79 ? 2.309 7.190 17.760 1.00 94.81 79 GLY A N 1
ATOM 649 C CA . GLY A 1 79 ? 2.221 5.737 17.844 1.00 94.81 79 GLY A CA 1
ATOM 650 C C . GLY A 1 79 ? 1.322 5.095 16.786 1.00 94.81 79 GLY A C 1
ATOM 651 O O . GLY A 1 79 ? 0.894 5.712 15.813 1.00 94.81 79 GLY A O 1
ATOM 652 N N . TYR A 1 80 ? 1.070 3.800 16.979 1.00 95.00 80 TYR A N 1
ATOM 653 C CA . TYR A 1 80 ? 0.403 2.934 16.003 1.00 95.00 80 TYR A CA 1
ATOM 654 C C . TYR A 1 80 ? -1.065 3.309 15.758 1.00 95.00 80 TYR A C 1
ATOM 656 O O . TYR A 1 80 ? -1.504 3.382 14.615 1.00 95.00 80 TYR A O 1
ATOM 664 N N . GLU A 1 81 ? -1.826 3.562 16.823 1.00 96.19 81 GLU A N 1
ATOM 665 C CA . GLU A 1 81 ? -3.266 3.816 16.711 1.00 96.19 81 GLU A CA 1
ATOM 666 C C . GLU A 1 81 ? -3.548 5.111 15.946 1.00 96.19 81 GLU A C 1
ATOM 668 O O . GLU A 1 81 ? -4.396 5.143 15.056 1.00 96.19 81 GLU A O 1
ATOM 673 N N . ALA A 1 82 ? -2.772 6.159 16.236 1.00 96.38 82 ALA A N 1
ATOM 674 C CA . ALA A 1 82 ? -2.856 7.433 15.538 1.00 96.38 82 ALA A CA 1
ATOM 675 C C . ALA A 1 82 ? -2.495 7.306 14.051 1.00 96.38 82 ALA A C 1
ATOM 677 O O . ALA A 1 82 ? -3.112 7.960 13.212 1.00 96.38 82 ALA A O 1
ATOM 678 N N . GLU A 1 83 ? -1.529 6.449 13.710 1.00 95.94 83 GLU A N 1
ATOM 679 C CA . GLU A 1 83 ? -1.149 6.206 12.318 1.00 95.94 83 GLU A CA 1
ATOM 680 C C . GLU A 1 83 ? -2.288 5.539 11.534 1.00 95.94 83 GLU A C 1
ATOM 682 O O . GLU A 1 83 ? -2.650 6.038 10.468 1.00 95.94 83 GLU A O 1
ATOM 687 N N . ILE A 1 84 ? -2.951 4.521 12.092 1.00 97.06 84 ILE A N 1
ATOM 688 C CA . ILE A 1 84 ? -4.117 3.888 11.452 1.00 97.06 84 ILE A CA 1
ATOM 689 C C . ILE A 1 84 ? -5.280 4.879 11.312 1.00 97.06 84 ILE A C 1
ATOM 691 O O . ILE A 1 84 ? -5.863 5.006 10.229 1.00 97.06 84 ILE A O 1
ATOM 695 N N . CYS A 1 85 ? -5.593 5.627 12.375 1.00 96.31 85 CYS A N 1
ATOM 696 C CA . CYS A 1 85 ? -6.650 6.639 12.338 1.00 96.31 85 CYS A CA 1
ATOM 697 C C . CYS A 1 85 ? -6.358 7.737 11.305 1.00 96.31 85 CYS A C 1
ATOM 699 O O . CYS A 1 85 ? -7.283 8.183 10.632 1.00 96.31 85 CYS A O 1
ATOM 701 N N . SER A 1 86 ? -5.089 8.104 11.084 1.00 96.75 86 SER A N 1
ATOM 702 C CA . SER A 1 86 ? -4.722 9.130 10.096 1.00 96.75 86 SER A CA 1
ATOM 703 C C . SER A 1 86 ? -5.189 8.810 8.668 1.00 96.75 86 SER A C 1
ATOM 705 O O . SER A 1 86 ? -5.536 9.727 7.926 1.00 96.75 86 SER A O 1
ATOM 707 N N . TYR A 1 87 ? -5.269 7.529 8.280 1.00 96.50 87 TYR A N 1
ATOM 708 C CA . TYR A 1 87 ? -5.806 7.146 6.968 1.00 96.50 87 TYR A CA 1
ATOM 709 C C . TYR A 1 87 ? -7.330 7.160 6.941 1.00 96.50 87 TYR A C 1
ATOM 711 O O . TYR A 1 87 ? -7.919 7.657 5.980 1.00 96.50 87 TYR A O 1
ATOM 719 N N . VAL A 1 88 ? -7.966 6.603 7.973 1.00 96.00 88 VAL A N 1
ATOM 720 C CA . VAL A 1 88 ? -9.425 6.416 8.022 1.00 96.00 88 VAL A CA 1
ATOM 721 C C . VAL A 1 88 ? -10.161 7.743 8.233 1.00 96.00 88 VAL A C 1
ATOM 723 O O . VAL A 1 88 ? -11.241 7.944 7.686 1.00 96.00 88 VAL A O 1
ATOM 726 N N . ASP A 1 89 ? -9.565 8.668 8.987 1.00 95.56 89 ASP A N 1
ATOM 727 C CA . ASP A 1 89 ? -10.095 10.016 9.230 1.00 95.56 89 ASP A CA 1
ATOM 728 C C . ASP A 1 89 ? -9.632 11.040 8.181 1.00 95.56 89 ASP A C 1
ATOM 730 O O . ASP A 1 89 ? -9.918 12.234 8.287 1.00 95.56 89 ASP A O 1
ATOM 734 N N . SER A 1 90 ? -8.926 10.592 7.140 1.00 95.75 90 SER A N 1
ATOM 735 C CA . SER A 1 90 ? -8.517 11.473 6.052 1.00 95.75 90 SER A CA 1
ATOM 736 C C . SER A 1 90 ? -9.716 11.922 5.211 1.00 95.75 90 SER A C 1
ATOM 738 O O . SER A 1 90 ? -10.640 11.162 4.912 1.00 95.75 90 SER A O 1
ATOM 740 N N . ILE A 1 91 ? -9.652 13.164 4.724 1.00 95.81 91 ILE A N 1
ATOM 741 C CA . ILE A 1 91 ? -10.634 13.707 3.771 1.00 95.81 91 ILE A CA 1
ATOM 742 C C . ILE A 1 91 ? -10.685 12.843 2.500 1.00 95.81 91 ILE A C 1
ATOM 744 O O . ILE A 1 91 ? -11.740 12.685 1.886 1.00 95.81 91 ILE A O 1
ATOM 748 N N . GLU A 1 92 ? -9.556 12.249 2.104 1.00 93.81 92 GLU A N 1
ATOM 749 C CA . GLU A 1 92 ? -9.493 11.351 0.951 1.00 93.81 92 GLU A CA 1
ATOM 750 C C . GLU A 1 92 ? -10.335 10.086 1.158 1.00 93.81 92 GLU A C 1
ATOM 752 O O . GLU A 1 92 ? -11.066 9.694 0.247 1.00 93.81 92 GLU A O 1
ATOM 757 N N . TYR A 1 93 ? -10.276 9.472 2.342 1.00 95.81 93 TYR A N 1
ATOM 758 C CA . TYR A 1 93 ? -11.105 8.312 2.661 1.00 95.81 93 TYR A CA 1
ATOM 759 C C . TYR A 1 93 ? -12.592 8.682 2.619 1.00 95.81 93 TYR A C 1
ATOM 761 O O . TYR A 1 93 ? -13.371 8.025 1.925 1.00 95.81 93 TYR A O 1
ATOM 769 N N . GLN A 1 94 ? -12.971 9.789 3.269 1.00 95.50 94 GLN A N 1
ATOM 770 C CA . GLN A 1 94 ? -14.368 10.226 3.332 1.00 95.50 94 GLN A CA 1
ATOM 771 C C . GLN A 1 94 ? -14.950 10.548 1.953 1.00 95.50 94 GLN A C 1
ATOM 773 O O . GLN A 1 94 ? -16.080 10.182 1.650 1.00 95.50 94 GLN A O 1
ATOM 778 N N . THR A 1 95 ? -14.181 11.233 1.106 1.00 94.44 95 THR A N 1
ATOM 779 C CA . THR A 1 95 ? -14.633 11.618 -0.240 1.00 94.44 95 THR A CA 1
ATOM 780 C C . THR A 1 95 ? -14.693 10.443 -1.209 1.00 94.44 95 THR A C 1
ATOM 782 O O . THR A 1 95 ? -15.466 10.492 -2.163 1.00 94.44 95 THR A O 1
ATOM 785 N N . THR A 1 96 ? -13.895 9.395 -0.983 1.00 93.44 96 THR A N 1
ATOM 786 C CA . THR A 1 96 ? -13.814 8.250 -1.900 1.00 93.44 96 THR A CA 1
ATOM 787 C C . THR A 1 96 ? -14.742 7.102 -1.508 1.00 93.44 96 THR A C 1
ATOM 789 O O . THR A 1 96 ? -15.373 6.509 -2.380 1.00 93.44 96 THR A O 1
ATOM 792 N N . PHE A 1 97 ? -14.815 6.774 -0.217 1.00 95.31 97 PHE A N 1
ATOM 793 C CA . PHE A 1 97 ? -15.575 5.628 0.295 1.00 95.31 97 PHE A CA 1
ATOM 794 C C . PHE A 1 97 ? -16.771 6.061 1.158 1.00 95.31 97 PHE A C 1
ATOM 796 O O . PHE A 1 97 ? -17.826 5.430 1.112 1.00 95.31 97 PHE A O 1
ATOM 803 N N . GLY A 1 98 ? -16.647 7.157 1.909 1.00 94.94 98 GLY A N 1
ATOM 804 C CA . GLY A 1 98 ? -17.666 7.574 2.877 1.00 94.94 98 GLY A CA 1
ATOM 805 C C . GLY A 1 98 ? -17.716 6.657 4.105 1.00 94.94 98 GLY A C 1
ATOM 806 O O . GLY A 1 98 ? -16.710 6.053 4.472 1.00 94.94 98 GLY A O 1
ATOM 807 N N . GLU A 1 99 ? -18.882 6.562 4.751 1.00 94.44 99 GLU A N 1
ATOM 808 C CA . GLU A 1 99 ? -19.060 5.792 5.997 1.00 94.44 99 GLU A CA 1
ATOM 809 C C . GLU A 1 99 ? -19.375 4.307 5.771 1.00 94.44 99 GLU A C 1
ATOM 811 O O . GLU A 1 99 ? -18.920 3.457 6.536 1.00 94.44 99 GLU A O 1
ATOM 816 N N . ASP A 1 100 ? -20.128 3.985 4.715 1.00 94.31 100 ASP A N 1
ATOM 817 C CA . ASP A 1 100 ? -20.761 2.667 4.548 1.00 94.31 100 ASP A CA 1
ATOM 818 C C . ASP A 1 100 ? -20.202 1.841 3.379 1.00 94.31 100 ASP A C 1
ATOM 820 O O . ASP A 1 100 ? -20.697 0.752 3.092 1.00 94.31 100 ASP A O 1
ATOM 824 N N . THR A 1 101 ? -19.152 2.321 2.707 1.00 94.94 101 THR A N 1
ATOM 825 C CA . THR A 1 101 ? -18.534 1.606 1.579 1.00 94.94 101 THR A CA 1
ATOM 826 C C . THR A 1 101 ? -17.242 0.919 2.005 1.00 94.94 101 THR A C 1
ATOM 828 O O . THR A 1 101 ? -16.360 1.534 2.600 1.00 94.94 101 THR A O 1
ATOM 831 N N . VAL A 1 102 ? -17.084 -0.353 1.631 1.00 95.50 102 VAL A N 1
ATOM 832 C CA . VAL A 1 102 ? -15.835 -1.097 1.845 1.00 95.50 102 VAL A CA 1
ATOM 833 C C . VAL A 1 102 ? -14.726 -0.538 0.936 1.00 95.50 102 VAL A C 1
ATOM 835 O O . VAL A 1 102 ? -14.948 -0.421 -0.275 1.00 95.50 102 VAL A O 1
ATOM 838 N N . PRO A 1 103 ? -13.521 -0.239 1.464 1.00 95.38 103 PRO A N 1
ATOM 839 C CA . PRO A 1 103 ? -12.399 0.218 0.651 1.00 95.38 103 PRO A CA 1
ATOM 840 C C . PRO A 1 103 ? -12.056 -0.756 -0.475 1.00 95.38 103 PRO A C 1
ATOM 842 O O . PRO A 1 103 ? -11.881 -1.957 -0.261 1.00 95.38 103 PRO A O 1
ATOM 845 N N . PHE A 1 104 ? -11.916 -0.225 -1.687 1.00 93.19 104 PHE A N 1
ATOM 846 C CA . PHE A 1 104 ? -11.573 -0.992 -2.882 1.00 93.19 104 PHE A CA 1
ATOM 847 C C . PHE A 1 104 ? -10.291 -0.470 -3.534 1.00 93.19 104 PHE A C 1
ATOM 849 O O . PHE A 1 104 ? -9.885 0.678 -3.349 1.00 93.19 104 PHE A O 1
ATOM 856 N N . ALA A 1 105 ? -9.640 -1.322 -4.329 1.00 91.19 105 ALA A N 1
ATOM 857 C CA . ALA A 1 105 ? -8.427 -0.948 -5.046 1.00 91.19 105 ALA A CA 1
ATOM 858 C C . ALA A 1 105 ? -8.732 0.068 -6.160 1.00 91.19 105 ALA A C 1
ATOM 860 O O . ALA A 1 105 ? -9.436 -0.224 -7.130 1.00 91.19 105 ALA A O 1
ATOM 861 N N . ARG A 1 106 ? -8.142 1.255 -6.051 1.00 88.69 106 ARG A N 1
ATOM 862 C CA . ARG A 1 106 ? -8.274 2.361 -6.999 1.00 88.69 106 ARG A CA 1
ATOM 863 C C . ARG A 1 106 ? -7.224 2.217 -8.095 1.00 88.69 106 ARG A C 1
ATOM 865 O O . ARG A 1 106 ? -6.229 2.941 -8.122 1.00 88.69 106 ARG A O 1
ATOM 872 N N . ILE A 1 107 ? -7.406 1.238 -8.982 1.00 81.44 107 ILE A N 1
ATOM 873 C CA . ILE A 1 107 ? -6.473 0.986 -10.100 1.00 81.44 107 ILE A CA 1
ATOM 874 C C . ILE A 1 107 ? -6.764 1.900 -11.294 1.00 81.44 107 ILE A C 1
ATOM 876 O O . ILE A 1 107 ? -5.855 2.223 -12.056 1.00 81.44 107 ILE A O 1
ATOM 880 N N . LEU A 1 108 ? -8.015 2.328 -11.454 1.00 81.44 108 LEU A N 1
ATOM 881 C CA . LEU A 1 108 ? -8.448 3.120 -12.600 1.00 81.44 108 LEU A CA 1
ATOM 882 C C . LEU A 1 108 ? -7.798 4.510 -12.634 1.00 81.44 108 LEU A C 1
ATOM 884 O O . LEU A 1 108 ? -7.239 5.006 -11.651 1.00 81.44 108 LEU A O 1
ATOM 888 N N . THR A 1 109 ? -7.850 5.126 -13.814 1.00 80.69 109 THR A N 1
ATOM 889 C CA . THR A 1 109 ? -7.371 6.490 -14.021 1.00 80.69 109 THR A CA 1
ATOM 890 C C . THR A 1 109 ? -8.226 7.467 -13.224 1.00 80.69 109 THR A C 1
ATOM 892 O O . THR A 1 109 ? -9.450 7.410 -13.258 1.00 80.69 109 THR A O 1
ATOM 895 N N . GLU A 1 110 ? -7.561 8.387 -12.534 1.00 81.25 110 GLU A N 1
ATOM 896 C CA . GLU A 1 110 ? -8.192 9.422 -11.723 1.00 81.25 110 GLU A CA 1
ATOM 897 C C . GLU A 1 110 ? -7.573 10.776 -12.059 1.00 81.25 110 GLU A C 1
ATOM 899 O O . GLU A 1 110 ? -6.384 10.866 -12.397 1.00 81.25 110 GLU A O 1
ATOM 904 N N . ASN A 1 111 ? -8.368 11.838 -11.943 1.00 82.12 111 ASN A N 1
ATOM 905 C CA . ASN A 1 111 ? -7.906 13.193 -12.219 1.00 82.12 111 ASN A CA 1
ATOM 906 C C . ASN A 1 111 ? -6.747 13.576 -11.286 1.00 82.12 111 ASN A C 1
ATOM 908 O O . ASN A 1 111 ? -6.814 13.398 -10.072 1.00 82.12 111 ASN A O 1
ATOM 912 N N . GLY A 1 112 ? -5.667 14.109 -11.864 1.00 83.25 112 GLY A N 1
ATOM 913 C CA . GLY A 1 112 ? -4.484 14.550 -11.115 1.00 83.25 112 GLY A CA 1
ATOM 914 C C . GLY A 1 112 ? -3.522 13.433 -10.691 1.00 83.25 112 GLY A C 1
ATOM 915 O O . GLY A 1 112 ? -2.525 13.712 -10.022 1.00 83.25 112 GLY A O 1
ATOM 916 N N . ARG A 1 113 ? -3.762 12.173 -11.079 1.00 85.12 113 ARG A N 1
ATOM 917 C CA . ARG A 1 113 ? -2.850 11.067 -10.762 1.00 85.12 113 ARG A CA 1
ATOM 918 C C . ARG A 1 113 ? -1.685 10.989 -11.748 1.00 85.12 113 ARG A C 1
ATOM 920 O O . ARG A 1 113 ? -1.874 10.951 -12.959 1.00 85.12 113 ARG A O 1
ATOM 927 N N . SER A 1 114 ? -0.463 10.897 -11.223 1.00 87.62 114 SER A N 1
ATOM 928 C CA . SER A 1 114 ? 0.729 10.715 -12.053 1.00 87.62 114 SER A CA 1
ATOM 929 C C . SER A 1 114 ? 0.838 9.288 -12.602 1.00 87.62 114 SER A C 1
ATOM 931 O O . SER A 1 114 ? 0.488 8.312 -11.932 1.00 87.62 114 SER A O 1
ATOM 933 N N . GLN A 1 115 ? 1.416 9.147 -13.799 1.00 85.69 115 GLN A N 1
ATOM 934 C CA . GLN A 1 115 ? 1.653 7.834 -14.413 1.00 85.69 115 GLN A CA 1
ATOM 935 C C . GLN A 1 115 ? 2.536 6.931 -13.534 1.00 85.69 115 GLN A C 1
ATOM 937 O O . GLN A 1 115 ? 2.333 5.720 -13.453 1.00 85.69 115 GLN A O 1
ATOM 942 N N . VAL A 1 116 ? 3.506 7.514 -12.825 1.00 86.69 116 VAL A N 1
ATOM 943 C CA . VAL A 1 116 ? 4.363 6.768 -11.894 1.00 86.69 116 VAL A CA 1
ATOM 944 C C . VAL A 1 116 ? 3.541 6.204 -10.731 1.00 86.69 116 VAL A C 1
ATOM 946 O O . VAL A 1 116 ? 3.751 5.055 -10.350 1.00 86.69 116 VAL A O 1
ATOM 949 N N . ALA A 1 117 ? 2.567 6.953 -10.203 1.00 87.50 117 ALA A N 1
ATOM 950 C CA . ALA A 1 117 ? 1.689 6.475 -9.135 1.00 87.50 117 ALA A CA 1
ATOM 951 C C . ALA A 1 117 ? 0.772 5.323 -9.584 1.00 87.50 117 ALA A C 1
ATOM 953 O O . ALA A 1 117 ? 0.454 4.445 -8.780 1.00 87.50 117 ALA A O 1
ATOM 954 N N . PHE A 1 118 ? 0.365 5.291 -10.856 1.00 86.62 118 PHE A N 1
ATOM 955 C CA . PHE A 1 118 ? -0.322 4.132 -11.434 1.00 86.62 118 PHE A CA 1
ATOM 956 C C . PHE A 1 118 ? 0.592 2.896 -11.443 1.00 86.62 118 PHE A C 1
ATOM 958 O O . PHE A 1 118 ? 0.231 1.854 -10.899 1.00 86.62 118 PHE A O 1
ATOM 965 N N . ASN A 1 119 ? 1.828 3.037 -11.935 1.00 86.88 119 ASN A N 1
ATOM 966 C CA . ASN A 1 119 ? 2.794 1.933 -11.960 1.00 86.88 119 ASN A CA 1
ATOM 967 C C . ASN A 1 119 ? 3.151 1.418 -10.550 1.00 86.88 119 ASN A C 1
ATOM 969 O O . ASN A 1 119 ? 3.296 0.214 -10.344 1.00 86.88 119 ASN A O 1
ATOM 973 N N . ARG A 1 120 ? 3.265 2.313 -9.559 1.00 87.94 120 ARG A N 1
ATOM 974 C CA . ARG A 1 120 ? 3.454 1.949 -8.141 1.00 87.94 120 ARG A CA 1
ATOM 975 C C . ARG A 1 120 ? 2.290 1.170 -7.569 1.00 87.94 120 ARG A C 1
ATOM 977 O O . ARG A 1 120 ? 2.498 0.226 -6.815 1.00 87.94 120 ARG A O 1
ATOM 984 N N . HIS A 1 121 ? 1.078 1.533 -7.948 1.00 86.94 121 HIS A N 1
ATOM 985 C CA . HIS A 1 121 ? -0.097 0.832 -7.476 1.00 86.94 121 HIS A CA 1
ATOM 986 C C . HIS A 1 121 ? -0.189 -0.587 -8.038 1.00 86.94 121 HIS A C 1
ATOM 988 O O . HIS A 1 121 ? -0.386 -1.525 -7.271 1.00 86.94 121 HIS A O 1
ATOM 994 N N . LEU A 1 122 ? 0.081 -0.765 -9.334 1.00 85.56 122 LEU A N 1
ATOM 995 C CA . LEU A 1 122 ? 0.177 -2.098 -9.934 1.00 85.56 122 LEU A CA 1
ATOM 996 C C . LEU A 1 122 ? 1.267 -2.955 -9.285 1.00 85.56 122 LEU A C 1
ATOM 998 O O . LEU A 1 122 ? 1.095 -4.162 -9.150 1.00 85.56 122 LEU A O 1
ATOM 1002 N N . LYS A 1 123 ? 2.372 -2.344 -8.838 1.00 84.56 123 LYS A N 1
ATOM 1003 C CA . LYS A 1 123 ? 3.428 -3.084 -8.140 1.00 84.56 123 LYS A CA 1
ATOM 1004 C C . LYS A 1 123 ? 2.971 -3.647 -6.789 1.00 84.56 123 LYS A C 1
ATOM 1006 O O . LYS A 1 123 ? 3.443 -4.707 -6.394 1.00 84.56 123 LYS A O 1
ATOM 1011 N N . LEU A 1 124 ? 2.064 -2.959 -6.097 1.00 85.31 124 LEU A N 1
ATOM 1012 C CA . LEU A 1 124 ? 1.477 -3.437 -4.843 1.00 85.31 124 LEU A CA 1
ATOM 1013 C C . LEU A 1 124 ? 0.315 -4.419 -5.068 1.00 85.31 124 LEU A C 1
ATOM 1015 O O . LEU A 1 124 ? 0.066 -5.277 -4.220 1.00 85.31 124 LEU A O 1
ATOM 1019 N N . ALA A 1 125 ? -0.404 -4.298 -6.186 1.00 82.31 125 ALA A N 1
ATOM 1020 C CA . ALA A 1 125 ? -1.574 -5.103 -6.529 1.00 82.31 125 ALA A CA 1
ATOM 1021 C C . ALA A 1 125 ? -1.235 -6.203 -7.560 1.00 82.31 125 ALA A C 1
ATOM 1023 O O . ALA A 1 125 ? -1.665 -6.145 -8.708 1.00 82.31 125 ALA A O 1
ATOM 1024 N N . GLU A 1 126 ? -0.487 -7.232 -7.140 1.00 75.88 126 GLU A N 1
ATOM 1025 C CA . GLU A 1 126 ? -0.006 -8.328 -8.012 1.00 75.88 126 GLU A CA 1
ATOM 1026 C C . GLU A 1 126 ? -1.093 -9.366 -8.417 1.00 75.88 126 GLU A C 1
ATOM 1028 O O . GLU A 1 126 ? -0.788 -10.353 -9.084 1.00 75.88 126 GLU A O 1
ATOM 1033 N N . GLY A 1 127 ? -2.364 -9.147 -8.053 1.00 81.12 127 GLY A N 1
ATOM 1034 C CA . GLY A 1 127 ? -3.515 -10.003 -8.391 1.00 81.12 127 GLY A CA 1
ATOM 1035 C C . GLY A 1 127 ? -4.130 -10.747 -7.195 1.00 81.12 127 GLY A C 1
ATOM 1036 O O . GLY A 1 127 ? -3.637 -10.662 -6.073 1.00 81.12 127 GLY A O 1
ATOM 1037 N N . TYR A 1 128 ? -5.219 -11.492 -7.429 1.00 84.00 128 TYR A N 1
ATOM 1038 C CA . TYR A 1 128 ? -6.024 -12.120 -6.363 1.00 84.00 128 TYR A CA 1
ATOM 1039 C C . TYR A 1 128 ? -5.331 -13.267 -5.614 1.00 84.00 128 TYR A C 1
ATOM 1041 O O . TYR A 1 128 ? -5.656 -13.528 -4.461 1.00 84.00 128 TYR A O 1
ATOM 1049 N N . ALA A 1 129 ? -4.381 -13.953 -6.253 1.00 84.38 129 ALA A N 1
ATOM 1050 C CA . ALA A 1 129 ? -3.626 -15.043 -5.631 1.00 84.38 129 ALA A CA 1
ATOM 1051 C C . ALA A 1 129 ? -2.405 -14.555 -4.828 1.00 84.38 129 ALA A C 1
ATOM 1053 O O . ALA A 1 129 ? -1.737 -15.355 -4.173 1.00 84.38 129 ALA A O 1
ATOM 1054 N N . ALA A 1 130 ? -2.081 -13.260 -4.893 1.00 85.19 130 ALA A N 1
ATOM 1055 C CA . ALA A 1 130 ? -0.948 -12.692 -4.177 1.00 85.19 130 ALA A CA 1
ATOM 1056 C C . ALA A 1 130 ? -1.291 -12.440 -2.698 1.00 85.19 130 ALA A C 1
ATOM 1058 O O . ALA A 1 130 ? -2.433 -12.148 -2.340 1.00 85.19 130 ALA A O 1
ATOM 1059 N N . SER A 1 131 ? -0.282 -12.508 -1.825 1.00 87.38 131 SER A N 1
ATOM 1060 C CA . SER A 1 131 ? -0.421 -12.163 -0.407 1.00 87.38 131 SER A CA 1
ATOM 1061 C C . SER A 1 131 ? 0.641 -11.158 0.013 1.00 87.38 131 SER A C 1
ATOM 1063 O O . SER A 1 131 ? 1.824 -11.315 -0.285 1.00 87.38 131 SER A O 1
ATOM 1065 N N . ASP A 1 132 ? 0.220 -10.155 0.777 1.00 88.81 132 ASP A N 1
ATOM 1066 C CA . ASP A 1 132 ? 1.095 -9.086 1.262 1.00 88.81 132 ASP A CA 1
ATOM 1067 C C . ASP A 1 132 ? 2.117 -9.545 2.306 1.00 88.81 132 ASP A C 1
ATOM 1069 O O . ASP A 1 132 ? 3.139 -8.889 2.491 1.00 88.81 132 ASP A O 1
ATOM 1073 N N . THR A 1 133 ? 1.886 -10.712 2.911 1.00 86.44 133 THR A N 1
ATOM 1074 C CA . THR A 1 133 ? 2.763 -11.346 3.905 1.00 86.44 133 THR A CA 1
ATOM 1075 C C . THR A 1 133 ? 4.002 -12.016 3.305 1.00 86.44 133 THR A C 1
ATOM 1077 O O . THR A 1 133 ? 4.874 -12.451 4.047 1.00 86.44 133 THR A O 1
ATOM 1080 N N . VAL A 1 134 ? 4.091 -12.149 1.975 1.00 84.94 134 VAL A N 1
ATOM 1081 C CA . VAL A 1 134 ? 5.224 -12.825 1.311 1.00 84.94 134 VAL A CA 1
ATOM 1082 C C . VAL A 1 134 ? 6.476 -11.942 1.293 1.00 84.94 134 VAL A C 1
ATOM 1084 O O . VAL A 1 134 ? 7.594 -12.450 1.331 1.00 84.94 134 VAL A O 1
ATOM 1087 N N . GLN A 1 135 ? 6.301 -10.619 1.231 1.00 80.44 135 GLN A N 1
ATOM 1088 C CA . GLN A 1 135 ? 7.392 -9.646 1.159 1.00 80.44 135 GLN A CA 1
ATOM 1089 C C . GLN A 1 135 ? 7.352 -8.706 2.368 1.00 80.44 135 GLN A C 1
ATOM 1091 O O . GLN A 1 135 ? 6.412 -7.924 2.523 1.00 80.44 135 GLN A O 1
ATOM 1096 N N . THR A 1 136 ? 8.408 -8.750 3.183 1.00 82.06 136 THR A N 1
ATOM 1097 C CA . THR A 1 136 ? 8.575 -7.906 4.382 1.00 82.06 136 THR A CA 1
ATOM 1098 C C . THR A 1 136 ? 9.302 -6.587 4.100 1.00 82.06 136 THR A C 1
ATOM 1100 O O . THR A 1 136 ? 9.195 -5.623 4.860 1.00 82.06 136 THR A O 1
ATOM 1103 N N . GLY A 1 137 ? 10.038 -6.526 2.987 1.00 85.06 137 GLY A N 1
ATOM 1104 C CA . GLY A 1 137 ? 10.696 -5.319 2.498 1.00 85.06 137 GLY A CA 1
ATOM 1105 C C . GLY A 1 137 ? 9.751 -4.425 1.700 1.00 85.06 137 GLY A C 1
ATOM 1106 O O . GLY A 1 137 ? 8.805 -4.899 1.072 1.00 85.06 137 GLY A O 1
ATOM 1107 N N . SER A 1 138 ? 10.029 -3.122 1.700 1.00 87.25 138 SER A N 1
ATOM 1108 C CA . SER A 1 138 ? 9.302 -2.169 0.861 1.00 87.25 138 SER A CA 1
ATOM 1109 C C . SER A 1 138 ? 9.552 -2.456 -0.622 1.00 87.25 138 SER A C 1
ATOM 1111 O O . SER A 1 138 ? 10.680 -2.721 -1.046 1.00 87.25 138 SER A O 1
ATOM 1113 N N . SER A 1 139 ? 8.486 -2.353 -1.412 1.00 84.88 139 SER A N 1
ATOM 1114 C CA . SER A 1 139 ? 8.542 -2.528 -2.866 1.00 84.88 139 SER A CA 1
ATOM 1115 C C . SER A 1 139 ? 8.695 -1.197 -3.609 1.00 84.88 139 SER A C 1
ATOM 1117 O O . SER A 1 139 ? 9.106 -1.188 -4.773 1.00 84.88 139 SER A O 1
ATOM 1119 N N . LEU A 1 140 ? 8.383 -0.072 -2.950 1.00 89.62 140 LEU A N 1
ATOM 1120 C CA . LEU A 1 140 ? 8.323 1.246 -3.581 1.00 89.62 140 LEU A CA 1
ATOM 1121 C C . LEU A 1 140 ? 9.373 2.241 -3.075 1.00 89.62 140 LEU A C 1
ATOM 1123 O O . LEU A 1 140 ? 9.513 3.279 -3.716 1.00 89.62 140 LEU A O 1
ATOM 1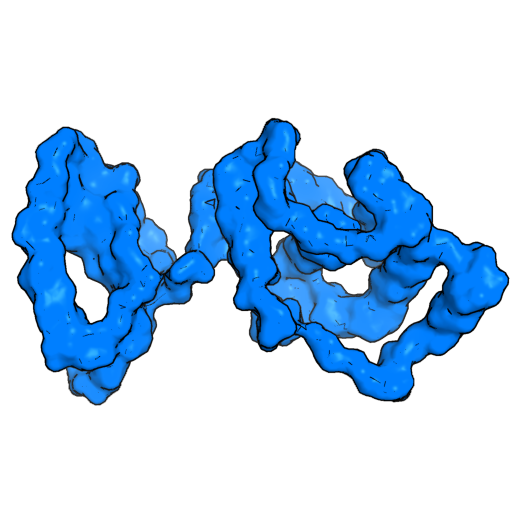127 N N . VAL A 1 141 ? 10.156 1.952 -2.028 1.00 89.88 141 VAL A N 1
ATOM 1128 C CA . VAL A 1 141 ? 11.134 2.894 -1.431 1.00 89.88 141 VAL A CA 1
ATOM 1129 C C . VAL A 1 141 ? 12.010 3.568 -2.484 1.00 89.88 141 VAL A C 1
ATOM 1131 O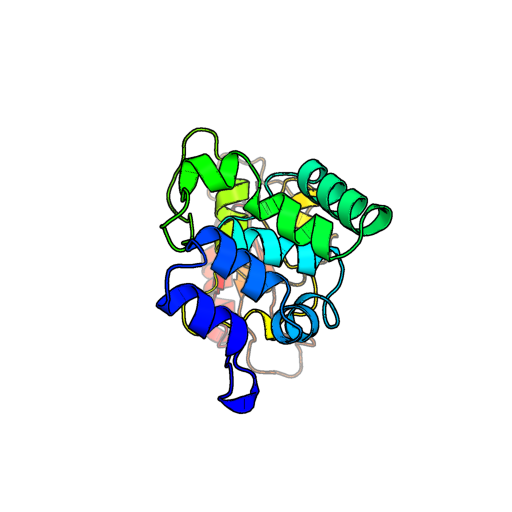 O . VAL A 1 141 ? 12.075 4.793 -2.549 1.00 89.88 141 VAL A O 1
ATOM 1134 N N . THR A 1 142 ? 12.634 2.796 -3.378 1.00 87.69 142 THR A N 1
ATOM 1135 C CA . THR A 1 142 ? 13.488 3.371 -4.429 1.00 87.69 142 THR A CA 1
ATOM 1136 C C . THR A 1 142 ? 12.684 4.209 -5.421 1.00 87.69 142 THR A C 1
ATOM 1138 O O . THR A 1 142 ? 13.140 5.263 -5.856 1.00 87.69 142 THR A O 1
ATOM 1141 N N . SER A 1 143 ? 11.478 3.763 -5.774 1.00 88.00 143 SER A N 1
ATOM 1142 C CA . SER A 1 143 ? 10.597 4.465 -6.711 1.00 88.00 143 SER A CA 1
ATOM 1143 C C . SER A 1 143 ? 10.121 5.798 -6.155 1.00 88.00 143 SER A C 1
ATOM 1145 O O . SER A 1 143 ? 10.077 6.788 -6.883 1.00 88.00 143 SER A O 1
ATOM 1147 N N . VAL A 1 144 ? 9.750 5.827 -4.878 1.00 89.81 144 VAL A N 1
ATOM 1148 C CA . VAL A 1 144 ? 9.251 7.024 -4.207 1.00 89.81 144 VAL A CA 1
ATOM 1149 C C . VAL A 1 144 ? 10.384 8.021 -3.989 1.00 89.81 144 VAL A C 1
ATOM 1151 O O . VAL A 1 144 ? 10.207 9.191 -4.319 1.00 89.81 144 VAL A O 1
ATOM 1154 N N . ALA A 1 145 ? 11.563 7.554 -3.570 1.00 88.56 145 ALA A N 1
ATOM 1155 C CA . ALA A 1 145 ? 12.735 8.405 -3.370 1.00 88.56 145 ALA A CA 1
ATOM 1156 C C . ALA A 1 145 ? 13.267 9.034 -4.671 1.00 88.56 145 ALA A C 1
ATOM 1158 O O . ALA A 1 145 ? 13.709 10.177 -4.669 1.00 88.56 145 ALA A O 1
ATOM 1159 N N . THR A 1 146 ? 13.232 8.302 -5.789 1.00 85.62 146 THR A N 1
ATOM 1160 C CA . THR A 1 146 ? 13.800 8.766 -7.072 1.00 85.62 146 THR A CA 1
ATOM 1161 C C . THR A 1 146 ? 12.772 9.370 -8.027 1.00 85.62 146 THR A C 1
ATOM 1163 O O . THR A 1 146 ? 13.144 9.885 -9.078 1.00 85.62 146 THR A O 1
ATOM 1166 N N . GLY A 1 147 ? 11.474 9.252 -7.728 1.00 84.31 147 GLY A N 1
ATOM 1167 C CA . GLY A 1 147 ? 10.405 9.600 -8.669 1.00 84.31 147 GLY A CA 1
ATOM 1168 C C . GLY A 1 147 ? 10.314 8.675 -9.893 1.00 84.31 147 GLY A C 1
ATOM 1169 O O . GLY A 1 147 ? 9.476 8.899 -10.763 1.00 84.31 147 GLY A O 1
ATOM 1170 N N . MET A 1 148 ? 11.143 7.630 -9.974 1.00 83.25 148 MET A N 1
ATOM 1171 C CA . MET A 1 148 ? 11.174 6.704 -11.106 1.00 83.25 148 MET A CA 1
ATOM 1172 C C . MET A 1 148 ? 10.135 5.595 -10.953 1.00 83.25 148 MET A C 1
ATOM 1174 O O . MET A 1 148 ? 9.657 5.304 -9.857 1.00 83.25 148 MET A O 1
ATOM 1178 N N . VAL A 1 149 ? 9.799 4.932 -12.058 1.00 80.38 149 VAL A N 1
ATOM 1179 C CA . VAL A 1 149 ? 8.923 3.751 -12.063 1.00 80.38 149 VAL A CA 1
ATOM 1180 C C . VAL A 1 149 ? 9.520 2.650 -11.166 1.00 80.38 149 VAL A C 1
ATOM 1182 O O . VAL A 1 149 ? 10.728 2.412 -11.236 1.00 80.38 149 VAL A O 1
ATOM 1185 N N . PRO A 1 150 ? 8.719 1.978 -10.318 1.00 77.44 150 PRO A N 1
ATOM 1186 C CA . PRO A 1 150 ? 9.231 0.927 -9.447 1.00 77.44 150 PRO A CA 1
ATOM 1187 C C . PRO A 1 150 ? 9.787 -0.252 -10.234 1.00 77.44 150 PRO A C 1
ATOM 1189 O O . PRO A 1 150 ? 9.258 -0.650 -11.274 1.00 77.44 150 PRO A O 1
ATOM 1192 N N . GLY A 1 151 ? 10.862 -0.833 -9.704 1.00 65.88 151 GLY A N 1
ATOM 1193 C CA . GLY A 1 151 ? 11.380 -2.098 -10.202 1.00 65.88 151 GLY A CA 1
ATOM 1194 C C . GLY A 1 151 ? 10.368 -3.202 -9.912 1.00 65.88 151 GLY A C 1
ATOM 1195 O O . GLY A 1 151 ? 9.912 -3.333 -8.779 1.00 65.88 151 GLY A O 1
ATOM 1196 N N . GLY A 1 152 ? 10.002 -4.001 -10.917 1.00 55.41 152 GLY A N 1
ATOM 1197 C CA . GLY A 1 152 ? 9.173 -5.182 -10.663 1.00 55.41 152 GLY A CA 1
ATOM 1198 C C . GLY A 1 152 ? 7.892 -5.377 -11.470 1.00 55.41 152 GLY A C 1
ATOM 1199 O O . GLY A 1 152 ? 7.145 -6.265 -11.086 1.00 55.41 152 GLY A O 1
ATOM 1200 N N . TRP A 1 153 ? 7.694 -4.712 -12.618 1.00 43.56 153 TRP A N 1
ATOM 1201 C CA . TRP A 1 153 ? 7.096 -5.438 -13.768 1.00 43.56 153 TRP A CA 1
ATOM 1202 C C . TRP A 1 153 ? 8.074 -6.501 -14.323 1.00 43.56 153 TRP A C 1
ATOM 1204 O O . TRP A 1 153 ? 7.769 -7.312 -15.188 1.00 43.56 153 TRP A O 1
ATOM 1214 N N . SER A 1 154 ? 9.285 -6.536 -13.773 1.00 45.31 154 SER A N 1
ATOM 1215 C CA . SER A 1 154 ? 10.251 -7.600 -13.948 1.00 45.31 154 SER A CA 1
ATOM 1216 C C . SER A 1 154 ? 11.151 -7.623 -12.715 1.00 45.31 154 SER A C 1
ATOM 1218 O O . SER A 1 154 ? 11.766 -6.602 -12.396 1.00 45.31 154 SER A O 1
ATOM 1220 N N . SER A 1 155 ? 11.238 -8.752 -12.009 1.00 39.72 155 SER A N 1
ATOM 1221 C CA . SER A 1 155 ? 12.308 -8.961 -11.030 1.00 39.72 155 SER A CA 1
ATOM 1222 C C . SER A 1 155 ? 13.643 -8.765 -11.748 1.00 39.72 155 SER A C 1
ATOM 1224 O O . SER A 1 155 ? 14.041 -9.543 -12.613 1.00 39.72 155 SER A O 1
ATOM 1226 N N . THR A 1 156 ? 14.298 -7.650 -11.473 1.00 41.81 156 THR A N 1
ATOM 1227 C CA . THR A 1 156 ? 15.672 -7.405 -11.874 1.00 41.81 156 THR A CA 1
ATOM 1228 C C . THR A 1 156 ? 16.310 -6.712 -10.701 1.00 41.81 156 THR A C 1
ATOM 1230 O O . THR A 1 156 ? 15.957 -5.585 -10.365 1.00 41.81 156 THR A O 1
ATOM 1233 N N . THR A 1 157 ? 17.277 -7.381 -10.094 1.00 37.59 157 THR A N 1
ATOM 1234 C CA . THR A 1 157 ? 18.341 -6.744 -9.331 1.00 37.59 157 THR A CA 1
ATOM 1235 C C . THR A 1 157 ? 19.043 -5.752 -10.261 1.00 37.59 157 THR A C 1
ATOM 1237 O O . THR A 1 157 ? 20.015 -6.070 -10.948 1.00 37.59 157 THR A O 1
ATOM 1240 N N . THR A 1 158 ? 18.522 -4.529 -10.352 1.00 38.75 158 THR A N 1
ATOM 1241 C CA . THR A 1 158 ? 19.218 -3.423 -10.998 1.00 38.75 158 THR A CA 1
ATOM 1242 C C . THR A 1 158 ? 20.430 -3.107 -10.143 1.00 38.75 158 THR A C 1
ATOM 1244 O O . THR A 1 158 ? 20.347 -2.388 -9.153 1.00 38.75 158 THR A O 1
ATOM 1247 N N . ARG A 1 159 ? 21.588 -3.648 -10.531 1.00 36.28 159 ARG A N 1
ATOM 1248 C CA . ARG A 1 159 ? 22.858 -3.038 -10.149 1.00 36.28 159 ARG A CA 1
ATOM 1249 C C . ARG A 1 159 ? 22.845 -1.630 -10.736 1.00 36.28 159 ARG A C 1
ATOM 1251 O O . ARG A 1 159 ? 22.859 -1.476 -11.957 1.00 36.28 159 ARG A O 1
ATOM 1258 N N . VAL A 1 160 ? 22.792 -0.642 -9.849 1.00 42.72 160 VAL A N 1
ATOM 1259 C CA . VAL A 1 160 ? 22.726 0.806 -10.115 1.00 42.72 160 VAL A CA 1
ATOM 1260 C C . VAL A 1 160 ? 23.740 1.261 -11.181 1.00 42.72 160 VAL A C 1
ATOM 1262 O O . VAL A 1 160 ? 23.474 2.182 -11.935 1.00 42.72 160 VAL A O 1
ATOM 1265 N N . ASN A 1 161 ? 24.840 0.531 -11.380 1.00 38.16 161 ASN A N 1
ATOM 1266 C CA . ASN A 1 161 ? 25.907 0.874 -12.327 1.00 38.16 161 ASN A CA 1
ATOM 1267 C C . ASN A 1 161 ? 25.582 0.672 -13.827 1.00 38.16 161 ASN A C 1
ATOM 1269 O O . ASN A 1 161 ? 26.488 0.770 -14.651 1.00 38.16 161 ASN A O 1
ATOM 1273 N N . ARG A 1 162 ? 24.341 0.347 -14.223 1.00 44.66 162 ARG A N 1
ATOM 1274 C CA . ARG A 1 162 ? 23.967 0.150 -15.648 1.00 44.66 162 ARG A CA 1
ATOM 1275 C C . ARG A 1 162 ? 22.902 1.117 -16.178 1.00 44.66 162 ARG A C 1
ATOM 1277 O O . ARG A 1 162 ? 22.465 0.959 -17.315 1.00 44.66 162 ARG A O 1
ATOM 1284 N N . THR A 1 163 ? 22.480 2.105 -15.393 1.00 44.31 163 THR A N 1
ATOM 1285 C CA . THR A 1 163 ? 21.476 3.113 -15.793 1.00 44.31 163 THR A CA 1
ATOM 1286 C C . THR A 1 163 ? 22.041 4.264 -16.629 1.00 44.31 163 THR A C 1
ATOM 1288 O O . THR A 1 163 ? 21.271 5.061 -17.144 1.00 44.31 163 THR A O 1
ATOM 1291 N N . GLY A 1 164 ? 23.357 4.347 -16.827 1.00 45.16 164 GLY A N 1
ATOM 1292 C CA . GLY A 1 164 ? 23.994 5.502 -17.468 1.00 45.16 164 GLY A CA 1
ATOM 1293 C C . GLY A 1 164 ? 23.963 5.554 -18.999 1.00 45.16 164 GLY A C 1
ATOM 1294 O O . GLY A 1 164 ? 24.871 6.142 -19.571 1.00 45.16 164 GLY A O 1
ATOM 1295 N N . THR A 1 165 ? 23.027 4.918 -19.709 1.00 49.12 165 THR A N 1
ATOM 1296 C CA . THR A 1 165 ? 22.983 5.077 -21.179 1.00 49.12 165 THR A CA 1
ATOM 1297 C C . THR A 1 165 ? 21.577 5.328 -21.686 1.00 49.12 165 THR A C 1
ATOM 1299 O O . THR A 1 165 ? 20.890 4.409 -22.125 1.00 49.12 165 THR A O 1
ATOM 1302 N N . GLN A 1 166 ? 21.199 6.601 -21.625 1.00 57.53 166 GLN A N 1
ATOM 1303 C CA . GLN A 1 166 ? 20.080 7.165 -22.361 1.00 57.53 166 GLN A CA 1
ATOM 1304 C C . GLN A 1 166 ? 20.266 6.922 -23.860 1.00 57.53 166 GLN A C 1
ATOM 1306 O O . GLN A 1 166 ? 21.365 7.083 -24.406 1.00 57.53 166 GLN A O 1
ATOM 1311 N N . SER A 1 167 ? 19.207 6.490 -24.531 1.00 55.25 167 SER A N 1
ATOM 1312 C CA . SER A 1 167 ? 19.211 6.280 -25.971 1.00 55.25 167 SER A CA 1
ATOM 1313 C C . SER A 1 167 ? 18.866 7.590 -26.678 1.00 55.25 167 SER A C 1
ATOM 1315 O O . SER A 1 167 ? 17.759 7.765 -27.171 1.00 55.25 167 SER A O 1
ATOM 1317 N N . GLY A 1 168 ? 19.829 8.507 -26.787 1.00 59.59 168 GLY A N 1
ATOM 1318 C CA . GLY A 1 168 ? 19.664 9.784 -27.503 1.00 59.59 168 GLY A CA 1
ATOM 1319 C C . GLY A 1 168 ? 19.554 9.677 -29.036 1.00 59.59 168 GLY A C 1
ATOM 1320 O O . GLY A 1 168 ? 19.845 10.643 -29.734 1.00 59.59 168 GLY A O 1
ATOM 1321 N N . ALA A 1 169 ? 19.204 8.510 -29.591 1.00 66.62 169 ALA A N 1
ATOM 1322 C CA . ALA A 1 169 ? 19.164 8.269 -31.033 1.00 66.62 169 ALA A CA 1
ATOM 1323 C C . ALA A 1 169 ? 17.720 8.221 -31.564 1.00 66.62 169 ALA A C 1
ATOM 1325 O O . ALA A 1 169 ? 16.923 7.390 -31.134 1.00 66.62 169 ALA A O 1
ATOM 1326 N N . ALA A 1 170 ? 17.403 9.077 -32.542 1.00 74.44 170 ALA A N 1
ATOM 1327 C CA . ALA A 1 170 ? 16.086 9.117 -33.191 1.00 74.44 170 ALA A CA 1
ATOM 1328 C C . ALA A 1 170 ? 15.803 7.878 -34.066 1.00 74.44 170 ALA A C 1
ATOM 1330 O O . ALA A 1 170 ? 14.658 7.455 -34.196 1.00 74.44 170 ALA A O 1
ATOM 1331 N N . ASP A 1 171 ? 16.851 7.283 -34.642 1.00 81.62 171 ASP A N 1
ATOM 1332 C CA . ASP A 1 171 ? 16.766 6.094 -35.494 1.00 81.62 171 ASP A CA 1
ATOM 1333 C C . ASP A 1 171 ? 16.428 4.841 -34.660 1.00 81.62 171 ASP A C 1
ATOM 1335 O O . ASP A 1 171 ? 17.240 4.456 -33.806 1.00 81.62 171 ASP A O 1
ATOM 1339 N N . PRO A 1 172 ? 15.294 4.158 -34.927 1.00 74.44 172 PRO A N 1
ATOM 1340 C CA . PRO A 1 172 ? 14.881 2.945 -34.217 1.00 74.44 172 PRO A CA 1
ATOM 1341 C C . PRO A 1 172 ? 15.952 1.855 -34.155 1.00 74.44 172 PRO A C 1
ATOM 1343 O O . PRO A 1 172 ? 16.047 1.115 -33.178 1.00 74.44 172 PRO A O 1
ATOM 1346 N N . THR A 1 173 ? 16.800 1.786 -35.175 1.00 81.31 173 THR A N 1
ATOM 1347 C CA . THR A 1 173 ? 17.882 0.807 -35.291 1.00 81.31 173 THR A CA 1
ATOM 1348 C C . THR A 1 173 ? 18.995 1.064 -34.280 1.00 81.31 173 THR A C 1
ATOM 1350 O O . THR A 1 173 ? 19.628 0.128 -33.792 1.00 81.31 173 THR A O 1
ATOM 1353 N N . LYS A 1 174 ? 19.228 2.340 -33.956 1.00 81.69 174 LYS A N 1
ATOM 1354 C CA . LYS A 1 174 ? 20.256 2.803 -33.015 1.00 81.69 174 LYS A CA 1
ATOM 1355 C C . LYS A 1 174 ? 19.729 2.894 -31.589 1.00 81.69 174 LYS A C 1
ATOM 1357 O O . LYS A 1 174 ? 20.538 2.914 -30.659 1.00 81.69 174 LYS A O 1
ATOM 1362 N N . LYS A 1 175 ? 18.404 2.895 -31.416 1.00 84.81 175 LYS A N 1
ATOM 1363 C CA . LYS A 1 175 ? 17.780 2.900 -30.098 1.00 84.81 175 LYS A CA 1
ATOM 1364 C C . LYS A 1 175 ? 18.246 1.726 -29.249 1.00 84.81 175 LYS A C 1
ATOM 1366 O O . LYS A 1 175 ? 18.527 0.648 -29.777 1.00 84.81 175 LYS A O 1
ATOM 1371 N N . ARG A 1 176 ? 18.359 1.926 -27.935 1.00 84.56 176 ARG A N 1
ATOM 1372 C CA . ARG A 1 176 ? 18.743 0.863 -26.996 1.00 84.56 176 ARG A CA 1
ATOM 1373 C C . ARG A 1 176 ? 17.524 0.346 -26.248 1.00 84.56 176 ARG A C 1
ATOM 1375 O O . ARG A 1 176 ? 16.760 1.109 -25.669 1.00 84.56 176 ARG A O 1
ATOM 1382 N N . PHE A 1 177 ? 17.397 -0.970 -26.215 1.00 84.56 177 PHE A N 1
ATOM 1383 C CA . PHE A 1 177 ? 16.335 -1.691 -25.541 1.00 84.56 177 PHE A CA 1
ATOM 1384 C C . PHE A 1 177 ? 16.916 -2.534 -24.415 1.00 84.56 177 PHE A C 1
ATOM 1386 O O . PHE A 1 177 ? 17.945 -3.200 -24.555 1.00 84.56 177 PHE A O 1
ATOM 1393 N N . ARG A 1 178 ? 16.234 -2.510 -23.280 1.00 84.12 178 ARG A N 1
ATOM 1394 C CA . ARG A 1 178 ? 16.470 -3.379 -22.141 1.00 84.12 178 ARG A CA 1
ATOM 1395 C C . ARG A 1 178 ? 15.564 -4.594 -22.271 1.00 84.12 178 ARG A C 1
ATOM 1397 O O . ARG A 1 178 ? 14.349 -4.455 -22.246 1.00 84.12 178 ARG A O 1
ATOM 1404 N N . ILE A 1 179 ? 16.162 -5.775 -22.367 1.00 85.06 179 ILE A N 1
ATOM 1405 C CA . ILE A 1 179 ? 15.467 -7.062 -22.391 1.00 85.06 179 ILE A CA 1
ATOM 1406 C C . ILE A 1 179 ? 15.703 -7.742 -21.047 1.00 85.06 179 ILE A C 1
ATOM 1408 O O . ILE A 1 179 ? 16.849 -8.047 -20.700 1.00 85.06 179 ILE A O 1
ATOM 1412 N N . VAL A 1 180 ? 14.632 -7.987 -20.300 1.00 82.38 180 VAL A N 1
ATOM 1413 C CA . VAL A 1 180 ? 14.688 -8.734 -19.040 1.00 82.38 180 VAL A CA 1
ATOM 1414 C C . VAL A 1 180 ? 14.261 -10.170 -19.289 1.00 82.38 180 VAL A C 1
ATOM 1416 O O . VAL A 1 180 ? 13.239 -10.422 -19.927 1.00 82.38 180 VAL A O 1
ATOM 1419 N N . VAL A 1 181 ? 15.048 -11.119 -18.791 1.00 79.56 181 VAL A N 1
ATOM 1420 C CA . VAL A 1 181 ? 14.834 -12.554 -18.996 1.00 79.56 181 VAL A CA 1
ATOM 1421 C C . VAL A 1 181 ? 14.582 -13.229 -17.655 1.00 79.56 181 VAL A C 1
ATOM 1423 O O . VAL A 1 181 ? 15.212 -12.897 -16.650 1.00 79.56 181 VAL A O 1
ATOM 1426 N N . SER A 1 182 ? 13.673 -14.202 -17.646 1.00 78.44 182 SER A N 1
ATOM 1427 C CA . SER A 1 182 ? 13.435 -15.090 -16.512 1.00 78.44 182 SER A CA 1
ATOM 1428 C C . SER A 1 182 ? 14.704 -15.855 -16.121 1.00 78.44 182 SER A C 1
ATOM 1430 O O . SER A 1 182 ? 15.714 -15.857 -16.832 1.00 78.44 182 SER A O 1
ATOM 1432 N N . ALA A 1 183 ? 14.647 -16.581 -15.003 1.00 70.00 183 ALA A N 1
ATOM 1433 C CA . ALA A 1 183 ? 15.650 -17.599 -14.717 1.00 70.00 183 ALA A CA 1
ATOM 1434 C C . ALA A 1 183 ? 15.817 -18.523 -15.941 1.00 70.00 183 ALA A C 1
ATOM 1436 O O . ALA A 1 183 ? 14.831 -19.006 -16.502 1.00 70.00 183 ALA A O 1
ATOM 1437 N N . GLN A 1 184 ? 17.062 -18.700 -16.384 1.00 70.62 184 GLN A N 1
ATOM 1438 C CA . GLN A 1 184 ? 17.444 -19.636 -17.440 1.00 70.62 184 GLN A CA 1
ATOM 1439 C C . GLN A 1 184 ? 17.964 -20.908 -16.771 1.00 70.62 184 GLN A C 1
ATOM 1441 O O . GLN A 1 184 ? 18.560 -20.825 -15.694 1.00 70.62 184 GLN A O 1
ATOM 1446 N N . ALA A 1 185 ? 17.753 -22.069 -17.393 1.00 66.69 185 ALA A N 1
ATOM 1447 C CA . ALA A 1 185 ? 18.279 -23.328 -16.874 1.00 66.69 185 ALA A CA 1
ATOM 1448 C C . ALA A 1 185 ? 19.796 -23.214 -16.648 1.00 66.69 185 ALA A C 1
ATOM 1450 O O . ALA A 1 185 ? 20.529 -22.725 -17.515 1.00 66.69 185 ALA A O 1
ATOM 1451 N N . ALA A 1 186 ? 20.257 -23.636 -15.468 1.00 56.97 186 ALA A N 1
ATOM 1452 C CA . ALA A 1 186 ? 21.654 -23.539 -15.078 1.00 56.97 186 ALA A CA 1
ATOM 1453 C C . ALA A 1 186 ? 22.522 -24.379 -16.027 1.00 56.97 186 ALA A C 1
ATOM 1455 O O . ALA A 1 186 ? 22.605 -25.599 -15.922 1.00 56.97 186 ALA A O 1
ATOM 1456 N N . ARG A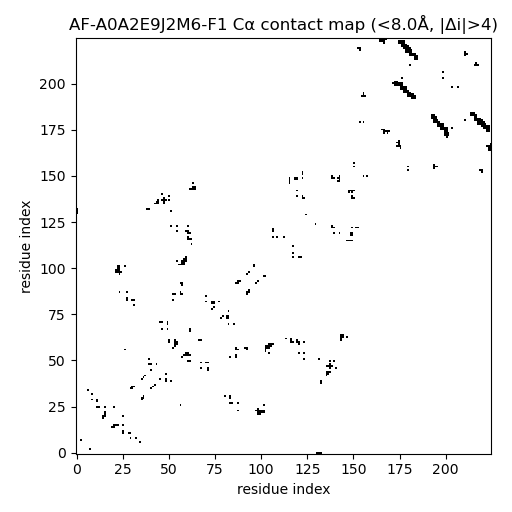 1 187 ? 23.190 -23.717 -16.971 1.00 60.25 187 ARG A N 1
ATOM 1457 C CA . ARG A 1 187 ? 24.401 -24.242 -17.608 1.00 60.25 187 ARG A CA 1
ATOM 1458 C C . ARG A 1 187 ? 25.601 -23.612 -16.910 1.00 60.25 187 ARG A C 1
ATOM 1460 O O . ARG A 1 187 ? 25.505 -22.473 -16.453 1.00 60.25 187 ARG A O 1
ATOM 1467 N N . SER A 1 188 ? 26.725 -24.331 -16.863 1.00 57.62 188 SER A N 1
ATOM 1468 C CA . SER A 1 188 ? 27.916 -24.074 -16.022 1.00 57.62 188 SER A CA 1
ATOM 1469 C C . SER A 1 188 ? 28.506 -22.650 -16.036 1.00 57.62 188 SER A C 1
ATOM 1471 O O . SER A 1 188 ? 29.374 -22.335 -15.228 1.00 57.62 188 SER A O 1
ATOM 1473 N N . ARG A 1 189 ? 28.050 -21.766 -16.930 1.00 62.19 189 ARG A N 1
ATOM 1474 C CA . ARG A 1 189 ? 28.592 -20.422 -17.144 1.00 62.19 189 ARG A CA 1
ATOM 1475 C C . ARG A 1 189 ? 27.815 -19.290 -16.458 1.00 62.19 189 ARG A C 1
ATOM 1477 O O . ARG A 1 189 ? 28.326 -18.173 -16.425 1.00 62.19 189 ARG A O 1
ATOM 1484 N N . GLN A 1 190 ? 26.610 -19.517 -15.928 1.00 62.84 190 GLN A N 1
ATOM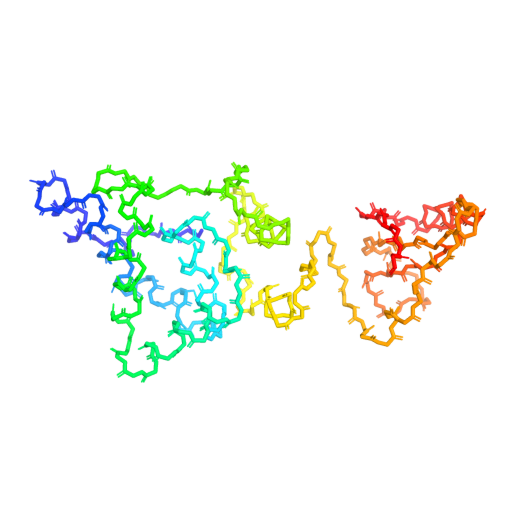 1485 C CA . GLN A 1 190 ? 25.788 -18.430 -15.374 1.00 62.84 190 GLN A CA 1
ATOM 1486 C C . GLN A 1 190 ? 25.639 -18.529 -13.851 1.00 62.84 190 GLN A C 1
ATOM 1488 O O . GLN A 1 190 ? 25.119 -19.510 -13.337 1.00 62.84 190 GLN A O 1
ATOM 1493 N N . ARG A 1 191 ? 26.097 -17.491 -13.135 1.00 64.19 191 ARG A N 1
ATOM 1494 C CA . ARG A 1 191 ? 26.143 -17.457 -11.660 1.00 64.19 191 ARG A CA 1
ATOM 1495 C C . ARG A 1 191 ? 24.872 -16.917 -10.987 1.00 64.19 191 ARG A C 1
ATOM 1497 O O . ARG A 1 191 ? 24.741 -17.047 -9.777 1.00 64.19 191 ARG A O 1
ATOM 1504 N N . THR A 1 192 ? 23.956 -16.284 -11.724 1.00 63.53 192 THR A N 1
ATOM 1505 C CA . THR A 1 192 ? 22.744 -15.667 -11.150 1.00 63.53 192 THR A CA 1
ATOM 1506 C C . THR A 1 192 ? 21.562 -15.786 -12.116 1.00 63.53 192 THR A C 1
ATOM 1508 O O . THR A 1 192 ? 21.728 -15.694 -13.337 1.00 63.53 192 THR A O 1
ATOM 1511 N N . ALA A 1 193 ? 20.371 -16.024 -11.567 1.00 64.94 193 ALA A N 1
ATOM 1512 C CA . ALA A 1 193 ? 19.105 -16.002 -12.297 1.00 64.94 193 ALA A CA 1
ATOM 1513 C C . ALA A 1 193 ? 18.618 -14.554 -12.519 1.00 64.94 193 ALA A C 1
ATOM 1515 O O . ALA A 1 193 ? 18.946 -13.674 -11.730 1.00 64.94 193 ALA A O 1
ATOM 1516 N N . GLY A 1 194 ? 17.824 -14.309 -13.570 1.00 66.69 194 GLY A N 1
ATOM 1517 C CA . GLY A 1 194 ? 17.255 -12.979 -13.842 1.00 66.69 194 GLY A CA 1
ATOM 1518 C C . GLY A 1 194 ? 18.230 -12.027 -14.538 1.00 66.69 194 GLY A C 1
ATOM 1519 O O . GLY A 1 194 ? 18.598 -10.987 -13.998 1.00 66.69 194 GLY A O 1
ATOM 1520 N N . ASN A 1 195 ? 18.681 -12.397 -15.739 1.00 74.81 195 ASN A N 1
ATOM 1521 C CA . ASN A 1 195 ? 19.603 -11.569 -16.512 1.00 74.81 195 ASN A CA 1
ATOM 1522 C C . ASN A 1 195 ? 18.877 -10.446 -17.253 1.00 74.81 195 ASN A C 1
ATOM 1524 O O . ASN A 1 195 ? 17.828 -10.653 -17.864 1.00 74.81 195 ASN A O 1
ATOM 1528 N N . THR A 1 196 ? 19.541 -9.294 -17.307 1.00 80.12 196 THR A N 1
ATOM 1529 C CA . THR A 1 196 ? 19.107 -8.147 -18.103 1.00 80.12 196 THR A CA 1
ATOM 1530 C C . THR A 1 196 ? 20.143 -7.826 -19.163 1.00 80.12 196 THR A C 1
ATOM 1532 O O . THR A 1 196 ? 21.326 -7.630 -18.861 1.00 80.12 196 THR A O 1
ATOM 1535 N N . TYR A 1 197 ? 19.679 -7.758 -20.406 1.00 84.25 197 TYR A N 1
ATOM 1536 C CA . TYR A 1 197 ? 20.469 -7.410 -21.578 1.00 84.25 197 TYR A CA 1
ATOM 1537 C C . TYR A 1 197 ? 20.101 -6.008 -22.041 1.00 84.25 197 TYR A C 1
ATOM 1539 O O . TYR A 1 197 ? 18.936 -5.627 -22.003 1.00 84.25 197 TYR A O 1
ATOM 1547 N N . LEU A 1 198 ? 21.094 -5.241 -22.476 1.00 85.62 198 LEU A N 1
ATOM 1548 C CA . LEU A 1 198 ? 20.890 -3.917 -23.046 1.00 85.62 198 LEU A CA 1
ATOM 1549 C C . LEU A 1 198 ? 21.466 -3.940 -24.460 1.00 85.62 198 LEU A C 1
ATOM 1551 O O . LEU A 1 198 ? 22.674 -4.103 -24.636 1.00 85.62 198 LEU A O 1
ATOM 1555 N N . VAL A 1 199 ? 20.586 -3.855 -25.453 1.00 86.62 199 VAL A N 1
ATOM 1556 C CA . VAL A 1 199 ? 20.874 -4.193 -26.853 1.00 86.62 199 VAL A CA 1
ATOM 1557 C C . VAL A 1 199 ? 20.374 -3.087 -27.772 1.00 86.62 199 VAL A C 1
ATOM 1559 O O . VAL A 1 199 ? 19.395 -2.419 -27.463 1.00 86.62 199 VAL A O 1
ATOM 1562 N N . SER A 1 200 ? 21.072 -2.850 -28.879 1.00 88.44 200 SER A N 1
ATOM 1563 C CA . SER A 1 200 ? 20.635 -1.893 -29.900 1.00 88.44 200 SER A CA 1
ATOM 1564 C C . SER A 1 200 ? 19.507 -2.485 -30.757 1.00 88.44 200 SER A C 1
ATOM 1566 O O . SER A 1 200 ? 19.449 -3.702 -30.923 1.00 88.44 200 SER A O 1
ATOM 1568 N N . GLY A 1 201 ? 18.637 -1.654 -31.334 1.00 85.50 201 GLY A N 1
ATOM 1569 C CA . GLY A 1 201 ? 17.521 -2.091 -32.178 1.00 85.50 201 GLY A CA 1
ATOM 1570 C C . GLY A 1 201 ? 17.942 -3.048 -33.298 1.00 85.50 201 GLY A C 1
ATOM 1571 O O . GLY A 1 201 ? 17.299 -4.080 -33.486 1.00 85.50 201 GLY A O 1
ATOM 1572 N N . LYS A 1 202 ? 19.081 -2.791 -33.961 1.00 89.62 202 LYS A N 1
ATOM 1573 C CA . LYS A 1 202 ? 19.646 -3.701 -34.985 1.00 89.62 202 LYS A CA 1
ATOM 1574 C C . LYS A 1 202 ? 19.943 -5.116 -34.482 1.00 89.62 202 LYS A C 1
ATOM 1576 O O . LYS A 1 202 ? 19.787 -6.078 -35.227 1.00 89.62 202 LYS A O 1
ATOM 1581 N N . ASP A 1 203 ? 20.364 -5.243 -33.228 1.00 90.12 203 ASP A N 1
ATOM 1582 C CA . ASP A 1 203 ? 20.852 -6.497 -32.645 1.00 90.12 203 ASP A CA 1
ATOM 1583 C C . ASP A 1 203 ? 19.760 -7.199 -31.817 1.00 90.12 203 ASP A C 1
ATOM 1585 O O . ASP A 1 203 ? 19.999 -8.214 -31.162 1.00 90.12 203 ASP A O 1
ATOM 1589 N N . MET A 1 204 ? 18.530 -6.675 -31.830 1.00 89.06 204 MET A N 1
ATOM 1590 C CA . MET A 1 204 ? 17.439 -7.193 -31.008 1.00 89.06 204 MET A CA 1
ATOM 1591 C C . MET A 1 204 ? 17.066 -8.627 -31.404 1.00 89.06 204 MET A C 1
ATOM 1593 O O . MET A 1 204 ? 16.996 -9.515 -30.553 1.00 89.06 204 MET A O 1
ATOM 1597 N N . SER A 1 205 ? 16.906 -8.884 -32.703 1.00 92.06 205 SER A N 1
ATOM 1598 C CA . SER A 1 205 ? 16.523 -10.203 -33.220 1.00 92.06 205 SER A CA 1
ATOM 1599 C C . SER A 1 205 ? 17.568 -11.281 -32.921 1.00 92.06 205 SER A C 1
ATOM 1601 O O . SER A 1 205 ? 17.213 -12.415 -32.590 1.00 92.06 205 SER A O 1
ATOM 1603 N N . SER A 1 206 ? 18.861 -10.951 -33.013 1.00 93.81 206 SER A N 1
ATOM 1604 C CA . SER A 1 206 ? 19.942 -11.892 -32.694 1.00 93.81 206 SER A CA 1
ATOM 1605 C C . SER A 1 206 ? 19.982 -12.189 -31.195 1.00 93.81 206 SER A C 1
ATOM 1607 O O . SER A 1 206 ? 20.085 -13.357 -30.807 1.00 93.81 206 SER A O 1
ATOM 1609 N N . GLN A 1 207 ? 19.791 -11.170 -30.351 1.00 91.62 207 GLN A N 1
ATOM 1610 C CA . GLN A 1 207 ? 19.722 -11.363 -28.907 1.00 91.62 207 GLN A CA 1
ATOM 1611 C C . GLN A 1 207 ? 18.523 -12.221 -28.492 1.00 91.62 207 GLN A C 1
ATOM 1613 O O . GLN A 1 207 ? 18.670 -13.112 -27.655 1.00 91.62 207 GLN A O 1
ATOM 1618 N N . MET A 1 208 ? 17.343 -11.999 -29.074 1.00 91.44 208 MET A N 1
ATOM 1619 C CA . MET A 1 208 ? 16.151 -12.798 -28.767 1.00 91.44 208 MET A CA 1
ATOM 1620 C C . MET A 1 208 ? 16.355 -14.269 -29.139 1.00 91.44 208 MET A C 1
ATOM 1622 O O . MET A 1 208 ? 16.088 -15.151 -28.321 1.00 91.44 208 MET A O 1
ATOM 1626 N N . LYS A 1 209 ? 16.922 -14.549 -30.322 1.00 92.75 209 LYS A N 1
ATOM 1627 C CA . LYS A 1 209 ? 17.289 -15.918 -30.728 1.00 92.75 209 LYS A CA 1
ATOM 1628 C C . LYS A 1 209 ? 18.256 -16.564 -29.736 1.00 92.75 209 LYS A C 1
ATOM 1630 O O . LYS A 1 209 ? 18.069 -17.721 -29.371 1.00 92.75 209 LYS A O 1
ATOM 1635 N N . TYR A 1 210 ? 19.252 -15.817 -29.264 1.00 89.50 210 TYR A N 1
ATOM 1636 C CA . TYR A 1 210 ? 20.201 -16.289 -28.254 1.00 89.50 210 TYR A CA 1
ATOM 1637 C C . TYR A 1 210 ? 19.542 -16.579 -26.894 1.00 89.50 210 TYR A C 1
ATOM 1639 O O . TYR A 1 210 ? 19.905 -17.544 -26.220 1.00 89.50 210 TYR A O 1
ATOM 1647 N N . ILE A 1 211 ? 18.568 -15.767 -26.478 1.00 88.50 211 ILE A N 1
ATOM 1648 C CA . ILE A 1 211 ? 17.819 -15.988 -25.234 1.00 88.50 211 ILE A CA 1
ATOM 1649 C C . ILE A 1 211 ? 16.969 -17.258 -25.343 1.00 88.50 211 ILE A C 1
ATOM 1651 O O . ILE A 1 211 ? 17.024 -18.106 -24.447 1.00 88.50 211 ILE A O 1
ATOM 1655 N N . HIS A 1 212 ? 16.235 -17.415 -26.446 1.00 88.94 212 HIS A N 1
ATOM 1656 C CA . HIS A 1 212 ? 15.368 -18.569 -26.675 1.00 88.94 212 HIS A CA 1
ATOM 1657 C C . HIS A 1 212 ? 16.147 -19.870 -26.887 1.00 88.94 212 HIS A C 1
ATOM 1659 O O . HIS A 1 212 ? 15.753 -20.895 -26.337 1.00 88.94 212 HIS A O 1
ATOM 1665 N N . SER A 1 213 ? 17.290 -19.846 -27.584 1.00 87.12 213 SER A N 1
ATOM 1666 C CA . SER A 1 213 ? 18.130 -21.044 -27.770 1.00 87.12 213 SER A CA 1
ATOM 1667 C C . SER A 1 213 ? 18.714 -21.578 -26.458 1.00 87.12 213 SER A C 1
ATOM 1669 O O . SER A 1 213 ? 19.066 -22.751 -26.353 1.00 87.12 213 SER A O 1
ATOM 1671 N N . ARG A 1 214 ? 18.782 -20.727 -25.430 1.00 82.50 214 ARG A N 1
ATOM 1672 C CA . ARG A 1 214 ? 19.171 -21.083 -24.060 1.00 82.50 214 ARG A CA 1
ATOM 1673 C C . ARG A 1 214 ? 17.988 -21.432 -23.155 1.00 82.50 214 ARG A C 1
ATOM 1675 O O . ARG A 1 214 ? 18.187 -21.611 -21.956 1.00 82.50 214 ARG A O 1
ATOM 1682 N N . GLY A 1 215 ? 16.773 -21.494 -23.699 1.00 83.69 215 GLY A N 1
ATOM 1683 C CA . GLY A 1 215 ? 15.554 -21.774 -22.940 1.00 83.69 215 GLY A CA 1
ATOM 1684 C C . GLY A 1 215 ? 15.118 -20.636 -22.011 1.00 83.69 215 GLY A C 1
ATOM 1685 O O . GLY A 1 215 ? 14.365 -20.875 -21.071 1.00 83.69 215 GLY A O 1
ATOM 1686 N N . GLY A 1 216 ? 15.595 -19.404 -22.227 1.00 83.94 216 GLY A N 1
ATOM 1687 C CA . GLY A 1 216 ? 15.132 -18.242 -21.469 1.00 83.94 216 GLY A CA 1
ATOM 1688 C C . GLY A 1 216 ? 13.775 -17.740 -21.948 1.00 83.94 216 GLY A C 1
ATOM 1689 O O . GLY A 1 216 ? 13.516 -17.702 -23.153 1.00 83.94 216 GLY A O 1
ATOM 1690 N N . LYS A 1 217 ? 12.925 -17.308 -21.010 1.00 86.56 217 LYS A N 1
ATOM 1691 C CA . LYS A 1 217 ? 11.674 -16.604 -21.315 1.00 86.56 217 LYS A CA 1
ATOM 1692 C C . LYS A 1 217 ? 11.886 -15.107 -21.128 1.00 86.56 217 LYS A C 1
ATOM 1694 O O . LYS A 1 217 ? 12.407 -14.678 -20.101 1.00 86.56 217 LYS A O 1
ATOM 1699 N N . ILE A 1 218 ? 11.516 -14.311 -22.123 1.00 87.56 218 ILE A N 1
ATOM 1700 C CA . ILE A 1 218 ? 11.591 -12.850 -22.035 1.00 87.56 218 ILE A CA 1
ATOM 1701 C C . ILE A 1 218 ? 10.412 -12.371 -21.185 1.00 87.56 218 ILE A C 1
ATOM 1703 O O . ILE A 1 218 ? 9.276 -12.748 -21.450 1.00 87.56 218 ILE A O 1
ATOM 1707 N N . LEU A 1 219 ? 10.696 -11.572 -20.157 1.00 81.62 219 LEU A N 1
ATOM 1708 C CA . LEU A 1 219 ? 9.692 -10.986 -19.267 1.00 81.62 219 LEU A CA 1
ATOM 1709 C C . LEU A 1 219 ? 9.225 -9.622 -19.778 1.00 81.62 219 LEU A C 1
ATOM 1711 O O . LEU A 1 219 ? 8.033 -9.337 -19.784 1.00 81.62 219 LEU A O 1
ATOM 1715 N N . SER A 1 220 ? 10.160 -8.777 -20.212 1.00 80.50 220 SER A N 1
ATOM 1716 C CA . SER A 1 220 ? 9.846 -7.444 -20.720 1.00 80.50 220 SER A CA 1
ATOM 1717 C C . SER A 1 220 ? 10.919 -6.933 -21.676 1.00 80.50 220 SER A C 1
ATOM 1719 O O . SER A 1 220 ? 12.094 -7.308 -21.582 1.00 80.50 220 SER A O 1
ATOM 1721 N N . ILE A 1 221 ? 10.503 -6.045 -22.579 1.00 85.69 221 ILE A N 1
ATOM 1722 C CA . ILE A 1 221 ? 11.381 -5.273 -23.457 1.00 85.69 221 ILE A CA 1
ATOM 1723 C C . ILE A 1 221 ? 10.982 -3.808 -23.316 1.00 85.69 221 ILE A C 1
ATOM 1725 O O . ILE A 1 221 ? 9.835 -3.458 -23.584 1.00 85.69 221 ILE A O 1
ATOM 1729 N N . THR A 1 222 ? 11.905 -2.960 -22.871 1.00 82.75 222 THR A N 1
ATOM 1730 C CA . THR A 1 222 ? 11.655 -1.522 -22.713 1.00 82.75 222 THR A CA 1
ATOM 1731 C C . THR A 1 222 ? 12.741 -0.703 -23.389 1.00 82.75 222 THR A C 1
ATOM 1733 O O . THR A 1 222 ? 13.923 -1.027 -23.295 1.00 82.75 222 THR A O 1
ATOM 1736 N N . GLU A 1 223 ? 12.357 0.368 -24.081 1.00 81.19 223 GLU A N 1
ATOM 1737 C CA . GLU A 1 223 ? 13.317 1.355 -24.577 1.00 81.19 223 GLU A CA 1
ATOM 1738 C C . GLU A 1 223 ? 13.998 2.040 -23.382 1.00 81.19 223 GLU A C 1
ATOM 1740 O O . GLU A 1 223 ? 13.34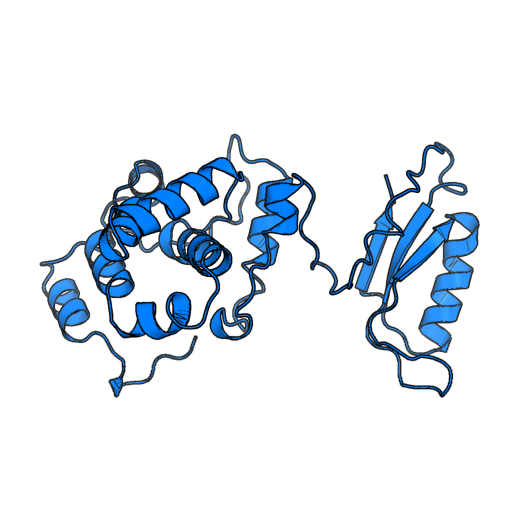5 2.406 -22.400 1.00 81.19 223 GLU A O 1
ATOM 1745 N N . VAL A 1 224 ? 15.324 2.165 -23.433 1.00 74.12 224 VAL A N 1
ATOM 1746 C CA . VAL A 1 224 ? 16.090 2.893 -22.420 1.00 74.12 224 VAL A CA 1
ATOM 1747 C C . VAL A 1 224 ? 16.121 4.354 -22.840 1.00 74.12 224 VAL A C 1
ATOM 1749 O O . VAL A 1 224 ? 16.921 4.719 -23.696 1.00 74.12 224 VAL A O 1
ATOM 1752 N N . MET A 1 225 ? 15.228 5.157 -22.263 1.00 62.22 225 MET A N 1
ATOM 1753 C CA . MET A 1 225 ? 15.236 6.614 -22.425 1.00 62.22 225 MET A CA 1
ATOM 1754 C C . MET A 1 225 ? 16.480 7.222 -21.803 1.00 62.22 225 MET A C 1
ATOM 1756 O O . MET A 1 225 ? 16.842 6.816 -20.673 1.00 62.22 225 MET A O 1
#

Nearest PDB structures (foldseek):
  8tro-assembly1_b  TM=8.801E-01  e=2.525E-17  Synechocystis sp. PCC 6803
  8tro-assembly1_c  TM=6.854E-01  e=7.077E-19  Synechocystis sp. PCC 6803
  8hfq-assembly1_l  TM=6.759E-01  e=4.743E-18  Synechocystis sp. PCC 6803 substr. Kazusa
  8to5-assembly1_b  TM=9.805E-01  e=7.654E-13  Synechocystis sp. PCC 6803
  8imn-assembly1_5  TM=9.748E-01  e=6.438E-13  Anthocerotibacter panamensis

Foldseek 3Di:
DDDDPVNDPVVLVVCVVVVVAFLLRSLLVVCVGPVVCVQQPPLADLQLSQQVLCCQQVLFGDQAVVSSVVLVVCCVPVNRSSSSCCRSVDPSSCVPANGHGHDHHPLDDDPPGDPLRNLRSCQCPVDDPDDSSVDRYDQCVVCRVVVHRTPPLAPDPPPVVPLPDAQPDPDQQQWKKKWWWAFFPDDPPDDDGIDIDIDGNVCVVVVVVVCVVRVIDTSDIDTND

Radius of gyration: 21.68 Å; Cα contacts (8 Å, |Δi|>4): 292; chains: 1; bounding box: 54×39×54 Å